Protein AF-A0A1Q9VWE0-F1 (afdb_monomer)

pLDDT: mean 83.65, std 17.81, range [41.06, 98.81]

Solvent-accessible surface area (backbone atoms only — not comparable to full-atom values): 13875 Å² total; per-residue (Å²): 134,86,75,96,70,81,62,62,69,57,55,50,52,50,51,50,51,65,72,38,42,70,67,40,51,50,53,42,49,52,33,15,54,52,34,41,49,54,53,46,56,47,42,71,66,36,79,15,41,33,69,61,82,81,70,90,61,41,48,47,42,29,22,54,25,78,90,47,59,70,71,48,16,24,45,33,34,54,23,33,35,43,20,35,78,72,76,40,87,54,47,66,41,58,35,48,76,44,98,87,69,52,72,46,70,46,28,22,33,47,80,49,44,52,68,47,42,84,45,40,68,64,50,48,50,37,53,53,54,14,38,63,74,35,44,37,50,76,77,64,84,48,64,67,49,53,46,56,62,52,65,26,71,75,82,53,80,71,51,73,66,58,54,47,54,46,47,32,67,64,48,68,55,75,89,85,67,71,70,86,63,66,67,60,89,44,54,33,44,56,37,45,44,49,50,73,39,59,68,77,57,35,50,52,52,50,53,52,52,50,54,59,60,67,50,78,72,79,71,81,77,77,71,85,72,82,75,80,78,83,75,85,80,78,90,81,83,88,132

Radius of gyration: 25.95 Å; Cα contacts (8 Å, |Δi|>4): 278; chains: 1; bounding box: 93×61×62 Å

Foldseek 3Di:
DDPDDDCVVVVVVVVVCVVCPPVNVVLFQVLLVVLQVLVQVLQVPQFQKHWDDDDPGSKTWMAGDPVDDLQQHFGQQQLQLQLVVVVDHWAWAAWDQDPVRDTRHTTIMDRTGSCCSVCSVVSSVSSNVSRVVCRSPDQQDCVQLVCLQVVCVPPHHDDLVSNVVSVCVQLVPDPPLPLPPLPRSGCRSLSVNLNVDDVVVNVVSVVSSVCSNPDDDDDPPPPPDDDPDDDDDDDDDDD

Structure (mmCIF, N/CA/C/O backbone):
data_AF-A0A1Q9VWE0-F1
#
_entry.id   AF-A0A1Q9VWE0-F1
#
loop_
_atom_site.group_PDB
_atom_site.id
_atom_site.type_symbol
_atom_site.label_atom_id
_atom_site.label_alt_id
_atom_site.label_comp_id
_atom_site.label_asym_id
_atom_site.label_entity_id
_atom_site.label_seq_id
_atom_site.pdbx_PDB_ins_code
_atom_site.Cartn_x
_atom_site.Cartn_y
_atom_site.Cartn_z
_atom_site.occupancy
_atom_site.B_iso_or_equiv
_atom_site.auth_seq_id
_atom_site.auth_comp_id
_atom_site.auth_asym_id
_atom_site.auth_atom_id
_atom_site.pdbx_PDB_model_num
ATOM 1 N N . MET A 1 1 ? 23.423 26.892 -2.534 1.00 44.31 1 MET A N 1
ATOM 2 C CA . MET A 1 1 ? 24.377 26.520 -3.604 1.00 44.31 1 MET A CA 1
ATOM 3 C C . MET A 1 1 ? 24.827 25.092 -3.346 1.00 44.31 1 MET A C 1
ATOM 5 O O . MET A 1 1 ? 25.315 24.825 -2.259 1.00 44.31 1 MET A O 1
ATOM 9 N N . SER A 1 2 ? 24.569 24.159 -4.264 1.00 63.25 2 SER A N 1
ATOM 10 C CA . SER A 1 2 ? 24.988 22.757 -4.100 1.00 63.25 2 SER A CA 1
ATOM 11 C C . SER A 1 2 ? 26.466 22.630 -4.494 1.00 63.25 2 SER A C 1
ATOM 13 O O . SER A 1 2 ? 26.826 23.102 -5.570 1.00 63.25 2 SER A O 1
ATOM 15 N N . GLY A 1 3 ? 27.305 22.066 -3.615 1.00 79.88 3 GLY A N 1
ATOM 16 C CA . GLY A 1 3 ? 28.738 21.822 -3.853 1.00 79.88 3 GLY A CA 1
ATOM 17 C C . GLY A 1 3 ? 29.013 20.686 -4.852 1.00 79.88 3 GLY A C 1
ATOM 18 O O . GLY A 1 3 ? 28.154 20.346 -5.666 1.00 79.88 3 GLY A O 1
ATOM 19 N N . SER A 1 4 ? 30.208 20.085 -4.794 1.00 82.25 4 SER A N 1
ATOM 20 C CA . SER A 1 4 ? 30.593 18.954 -5.655 1.00 82.25 4 SER A CA 1
ATOM 21 C C . SER A 1 4 ? 29.601 17.790 -5.535 1.00 82.25 4 SER A C 1
ATOM 23 O O . SER A 1 4 ? 29.364 17.280 -4.442 1.00 82.25 4 SER A O 1
ATOM 25 N N . ARG A 1 5 ? 29.027 17.356 -6.665 1.00 81.94 5 ARG A N 1
ATOM 26 C CA . ARG A 1 5 ? 28.104 16.212 -6.760 1.00 81.94 5 ARG A CA 1
ATOM 27 C C . ARG A 1 5 ? 28.738 15.081 -7.560 1.00 81.94 5 ARG A C 1
ATOM 29 O O . ARG A 1 5 ? 29.444 15.332 -8.533 1.00 81.94 5 ARG A O 1
ATOM 36 N N . SER A 1 6 ? 28.459 13.838 -7.168 1.00 88.69 6 SER A N 1
ATOM 37 C CA . SER A 1 6 ? 28.909 12.662 -7.919 1.00 88.69 6 SER A CA 1
ATOM 38 C C . SER A 1 6 ? 28.311 12.658 -9.329 1.00 88.69 6 SER A C 1
ATOM 40 O O . SER A 1 6 ? 27.098 12.795 -9.489 1.00 88.69 6 SER A O 1
ATOM 42 N N . ALA A 1 7 ? 29.155 12.475 -10.346 1.00 91.06 7 ALA A N 1
ATOM 43 C CA . ALA A 1 7 ? 28.724 12.341 -11.738 1.00 91.06 7 ALA A CA 1
ATOM 44 C C . ALA A 1 7 ? 28.162 10.941 -12.056 1.00 91.06 7 ALA A C 1
ATOM 46 O O . ALA A 1 7 ? 27.484 10.765 -13.067 1.00 91.06 7 ALA A O 1
ATOM 47 N N . ALA A 1 8 ? 28.412 9.946 -11.197 1.00 94.94 8 ALA A N 1
ATOM 48 C CA . ALA A 1 8 ? 28.053 8.556 -11.466 1.00 94.94 8 ALA A CA 1
ATOM 49 C C . ALA A 1 8 ? 26.534 8.323 -11.628 1.00 94.94 8 ALA A C 1
ATOM 51 O O . ALA A 1 8 ? 26.160 7.678 -12.608 1.00 94.94 8 ALA A O 1
ATOM 52 N N . PRO A 1 9 ? 25.632 8.874 -10.781 1.00 95.31 9 PRO A N 1
ATOM 53 C CA . PRO A 1 9 ? 24.187 8.712 -10.976 1.00 95.31 9 PRO A CA 1
ATOM 54 C C . PRO A 1 9 ? 23.689 9.303 -12.298 1.00 95.31 9 PRO A C 1
ATOM 56 O O . PRO A 1 9 ? 22.800 8.740 -12.930 1.00 95.31 9 PRO A O 1
ATOM 59 N N . LEU A 1 10 ? 24.290 10.413 -12.743 1.00 94.88 10 LEU A N 1
ATOM 60 C CA . LEU A 1 10 ? 23.951 11.036 -14.022 1.00 94.88 10 LEU A CA 1
ATOM 61 C C . LEU A 1 10 ? 24.399 10.167 -15.203 1.00 94.88 10 LEU A C 1
ATOM 63 O O . LEU A 1 10 ? 23.618 9.941 -16.124 1.00 94.88 10 LEU A O 1
ATOM 67 N N . ALA A 1 11 ? 25.631 9.650 -15.160 1.00 96.81 11 ALA A N 1
ATOM 68 C CA . ALA A 1 11 ? 26.146 8.743 -16.184 1.00 96.81 11 ALA A CA 1
ATOM 69 C C . ALA A 1 11 ? 25.322 7.446 -16.265 1.00 96.81 11 ALA A C 1
ATOM 71 O O . ALA A 1 11 ? 25.000 6.991 -17.361 1.00 96.81 11 ALA A O 1
ATOM 72 N N . ALA A 1 12 ? 24.919 6.887 -15.119 1.00 97.50 12 ALA A N 1
ATOM 73 C CA . ALA A 1 12 ? 24.051 5.714 -15.061 1.00 97.50 12 ALA A CA 1
ATOM 74 C C . ALA A 1 12 ? 22.663 5.994 -15.661 1.00 97.50 12 ALA A C 1
ATOM 76 O O . ALA A 1 12 ? 22.183 5.210 -16.478 1.00 97.50 12 ALA A O 1
ATOM 77 N N . ALA A 1 13 ? 22.040 7.127 -15.317 1.00 97.00 13 ALA A N 1
ATOM 78 C CA . ALA A 1 13 ? 20.754 7.525 -15.890 1.00 97.00 13 ALA A CA 1
ATOM 79 C C . ALA A 1 13 ? 20.833 7.695 -17.416 1.00 97.00 13 ALA A C 1
ATOM 81 O O . ALA A 1 13 ? 19.957 7.213 -18.135 1.00 97.00 13 ALA A O 1
ATOM 82 N N . TRP A 1 14 ? 21.906 8.319 -17.918 1.00 97.50 14 TRP A N 1
ATOM 83 C CA . TRP A 1 14 ? 22.151 8.442 -19.355 1.00 97.50 14 TRP A CA 1
ATOM 84 C C . TRP A 1 14 ? 22.306 7.070 -20.023 1.00 97.50 14 TRP A C 1
ATOM 86 O O . TRP A 1 14 ? 21.639 6.805 -21.020 1.00 97.50 14 TRP A O 1
ATOM 96 N N . ALA A 1 15 ? 23.117 6.175 -19.449 1.00 98.50 15 ALA A N 1
ATOM 97 C CA . ALA A 1 15 ? 23.328 4.834 -19.991 1.00 98.50 15 ALA A CA 1
ATOM 98 C C . ALA A 1 15 ? 22.027 4.015 -20.047 1.00 98.50 15 ALA A C 1
ATOM 100 O O . ALA A 1 15 ? 21.751 3.382 -21.064 1.00 98.50 15 ALA A O 1
ATOM 101 N N . VAL A 1 16 ? 21.193 4.070 -18.999 1.00 98.19 16 VAL A N 1
ATOM 102 C CA . VAL A 1 16 ? 19.874 3.410 -18.975 1.00 98.19 16 VAL A CA 1
ATOM 103 C C . VAL A 1 16 ? 18.950 3.982 -20.049 1.00 98.19 16 VAL A C 1
ATOM 105 O O . VAL A 1 16 ? 18.308 3.216 -20.765 1.00 98.19 16 VAL A O 1
ATOM 108 N N . ALA A 1 17 ? 18.907 5.308 -20.202 1.00 98.00 17 ALA A N 1
ATOM 109 C CA . ALA A 1 17 ? 18.077 5.947 -21.218 1.00 98.00 17 ALA A CA 1
ATOM 110 C C . ALA A 1 17 ? 18.493 5.539 -22.642 1.00 98.00 17 ALA A C 1
ATOM 112 O O . ALA A 1 17 ? 17.627 5.247 -23.467 1.00 98.00 17 ALA A O 1
ATOM 113 N N . GLN A 1 18 ? 19.802 5.469 -22.916 1.00 98.25 18 GLN A N 1
ATOM 114 C CA . GLN A 1 18 ? 20.322 4.993 -24.203 1.00 98.25 18 GLN A CA 1
ATOM 115 C C . GLN A 1 18 ? 20.036 3.503 -24.428 1.00 98.25 18 GLN A C 1
ATOM 117 O O . GLN A 1 18 ? 19.650 3.120 -25.527 1.00 98.25 18 GLN A O 1
ATOM 122 N N . ALA A 1 19 ? 20.201 2.667 -23.399 1.00 98.31 19 ALA A N 1
ATOM 123 C CA . ALA A 1 19 ? 19.996 1.224 -23.504 1.00 98.31 19 ALA A CA 1
ATOM 124 C C . ALA A 1 19 ? 18.521 0.839 -23.705 1.00 98.31 19 ALA A C 1
ATOM 126 O O . ALA A 1 19 ? 18.233 -0.108 -24.432 1.00 98.31 19 ALA A O 1
ATOM 127 N N . LEU A 1 20 ? 17.589 1.547 -23.058 1.00 98.25 20 LEU A N 1
ATOM 128 C CA . LEU A 1 20 ? 16.155 1.290 -23.205 1.00 98.25 20 LEU A CA 1
ATOM 129 C C . LEU A 1 20 ? 15.596 1.897 -24.493 1.00 98.25 20 LEU A C 1
ATOM 131 O O . LEU A 1 20 ? 14.794 1.254 -25.171 1.00 98.25 20 LEU A O 1
ATOM 135 N N . GLY A 1 21 ? 15.981 3.135 -24.814 1.00 98.38 21 GLY A N 1
ATOM 136 C CA . GLY A 1 21 ? 15.353 3.895 -25.891 1.00 98.38 21 GLY A CA 1
ATOM 137 C C . GLY A 1 21 ? 13.829 4.008 -25.730 1.00 98.38 21 GLY A C 1
ATOM 138 O O . GLY A 1 21 ? 13.247 3.665 -24.699 1.00 98.38 21 GLY A O 1
ATOM 139 N N . VAL A 1 22 ? 13.154 4.492 -26.773 1.00 98.44 22 VAL A N 1
ATOM 140 C CA . VAL A 1 22 ? 11.689 4.659 -26.762 1.00 98.44 22 VAL A CA 1
ATOM 141 C C . VAL A 1 22 ? 10.973 3.312 -26.635 1.00 98.44 22 VAL A C 1
ATOM 143 O O . VAL A 1 22 ? 10.041 3.184 -25.839 1.00 98.44 22 VAL A O 1
ATOM 146 N N . ASP A 1 23 ? 11.426 2.295 -27.366 1.00 98.44 23 ASP A N 1
ATOM 147 C CA . ASP A 1 23 ? 10.774 0.983 -27.396 1.00 98.44 23 ASP A CA 1
ATOM 148 C C . ASP A 1 23 ? 10.866 0.264 -26.046 1.00 98.44 23 ASP A C 1
ATOM 150 O O . ASP A 1 23 ? 9.877 -0.302 -25.574 1.00 98.44 23 ASP A O 1
ATOM 154 N N . GLY A 1 24 ? 12.016 0.344 -25.368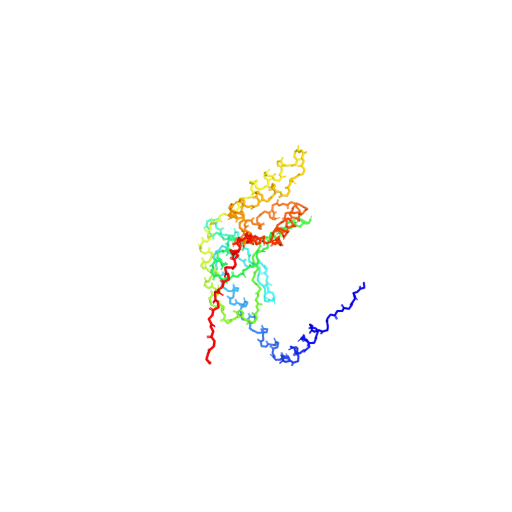 1.00 98.44 24 GLY A N 1
ATOM 155 C CA . GLY A 1 24 ? 12.198 -0.226 -24.035 1.00 98.44 24 GLY A CA 1
ATOM 156 C C . GLY A 1 24 ? 11.300 0.444 -22.998 1.00 98.44 24 GLY A C 1
ATOM 157 O O . GLY A 1 24 ? 10.597 -0.248 -22.259 1.00 98.44 24 GLY A O 1
ATOM 158 N N . TYR A 1 25 ? 11.242 1.781 -22.974 1.00 98.19 25 TYR A N 1
ATOM 159 C CA 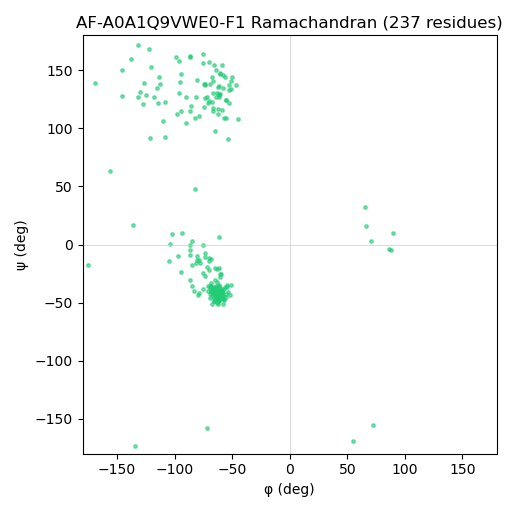. TYR A 1 25 ? 10.319 2.497 -22.084 1.00 98.19 25 TYR A CA 1
ATOM 160 C C . TYR A 1 25 ? 8.849 2.201 -22.403 1.00 98.19 25 TYR A C 1
ATOM 162 O O . TYR A 1 25 ? 8.048 2.029 -21.480 1.00 98.19 25 TYR A O 1
ATOM 170 N N . THR A 1 26 ? 8.494 2.079 -23.684 1.00 98.31 26 THR A N 1
ATOM 171 C CA . THR A 1 26 ? 7.137 1.714 -24.122 1.00 98.31 26 THR A CA 1
ATOM 172 C C . THR A 1 26 ? 6.765 0.319 -23.630 1.00 98.31 26 THR A C 1
ATOM 174 O O . THR A 1 26 ? 5.706 0.134 -23.027 1.00 98.31 26 THR A O 1
ATOM 177 N N . ALA A 1 27 ? 7.660 -0.657 -23.806 1.00 98.25 27 ALA A N 1
ATOM 178 C CA . ALA A 1 27 ? 7.452 -2.021 -23.341 1.00 98.25 27 ALA A CA 1
ATOM 179 C C . ALA A 1 27 ? 7.287 -2.080 -21.815 1.00 98.25 27 ALA A C 1
ATOM 181 O O . ALA A 1 27 ? 6.321 -2.676 -21.340 1.00 98.25 27 ALA A O 1
ATOM 182 N N . LEU A 1 28 ? 8.175 -1.431 -21.050 1.00 98.00 28 LEU A N 1
ATOM 183 C CA . LEU A 1 28 ? 8.109 -1.381 -19.583 1.00 98.00 28 LEU A CA 1
ATOM 184 C C . LEU A 1 28 ? 6.826 -0.702 -19.084 1.00 98.00 28 LEU A C 1
ATOM 186 O O . LEU A 1 28 ? 6.175 -1.216 -18.176 1.00 98.00 28 LEU A O 1
ATOM 190 N N . THR A 1 29 ? 6.420 0.400 -19.716 1.00 97.44 29 THR A N 1
ATOM 191 C CA . THR A 1 29 ? 5.165 1.094 -19.392 1.00 97.44 29 THR A CA 1
ATOM 192 C C . THR A 1 29 ? 3.959 0.196 -19.654 1.00 97.44 29 THR A C 1
ATOM 194 O O . THR A 1 29 ? 3.064 0.108 -18.815 1.00 97.44 29 THR A O 1
ATOM 197 N N . ALA A 1 30 ? 3.946 -0.539 -20.771 1.00 97.62 30 ALA A N 1
ATOM 198 C CA . ALA A 1 30 ? 2.870 -1.479 -21.076 1.00 97.62 30 ALA A CA 1
ATOM 199 C C . ALA A 1 30 ? 2.751 -2.597 -20.022 1.00 97.62 30 ALA A C 1
ATOM 201 O O . ALA A 1 30 ? 1.632 -2.998 -19.696 1.00 97.62 30 ALA A O 1
ATOM 202 N N . ARG A 1 31 ? 3.877 -3.063 -19.451 1.00 98.31 31 ARG A N 1
ATOM 203 C CA . ARG A 1 31 ? 3.876 -4.013 -18.319 1.00 98.31 31 ARG A CA 1
ATOM 204 C C . ARG A 1 31 ? 3.207 -3.419 -17.087 1.00 98.31 31 ARG A C 1
ATOM 206 O O . ARG A 1 31 ? 2.317 -4.046 -16.519 1.00 98.31 31 ARG A O 1
ATOM 213 N N . CYS A 1 32 ? 3.581 -2.190 -16.721 1.00 97.75 32 CYS A N 1
ATOM 214 C CA . CYS A 1 32 ? 2.945 -1.484 -15.611 1.00 97.75 32 CYS A CA 1
ATOM 215 C C . CYS A 1 32 ? 1.436 -1.347 -15.828 1.00 97.75 32 CYS A C 1
ATOM 217 O O . CYS A 1 32 ? 0.671 -1.688 -14.938 1.00 97.75 32 CYS A O 1
ATOM 219 N N . VAL A 1 33 ? 0.996 -0.925 -17.019 1.00 97.38 33 VAL A N 1
ATOM 220 C CA . VAL A 1 33 ? -0.434 -0.761 -17.333 1.00 97.38 33 VAL A CA 1
ATOM 221 C C . VAL A 1 33 ? -1.209 -2.069 -17.162 1.00 97.38 33 VAL A C 1
ATOM 223 O O . VAL A 1 33 ? -2.285 -2.061 -16.565 1.00 97.38 33 VAL A O 1
ATOM 226 N N . ARG A 1 34 ? -0.686 -3.198 -17.661 1.00 97.88 34 ARG A N 1
ATOM 227 C CA . ARG A 1 34 ? -1.348 -4.505 -17.504 1.00 97.88 34 ARG A CA 1
ATOM 228 C C . ARG A 1 34 ? -1.400 -4.946 -16.044 1.00 97.88 34 ARG A C 1
ATOM 230 O O . ARG A 1 34 ? -2.470 -5.327 -15.579 1.00 97.88 34 ARG A O 1
ATOM 237 N N . ALA A 1 35 ? -0.290 -4.826 -15.315 1.00 98.12 35 ALA A N 1
ATOM 238 C CA . ALA A 1 35 ? -0.242 -5.168 -13.895 1.00 98.12 35 ALA A CA 1
ATOM 239 C C . ALA A 1 35 ? -1.183 -4.288 -13.056 1.00 98.12 35 ALA A C 1
ATOM 241 O O . ALA A 1 35 ? -1.913 -4.802 -12.218 1.00 98.12 35 ALA A O 1
ATOM 242 N N . THR A 1 36 ? -1.235 -2.978 -13.310 1.00 97.94 36 THR A N 1
ATOM 243 C CA . THR A 1 36 ? -2.145 -2.061 -12.610 1.00 97.94 36 THR A CA 1
ATOM 244 C C . THR A 1 36 ? -3.609 -2.397 -12.869 1.00 97.94 36 THR A C 1
ATOM 246 O O . THR A 1 36 ? -4.398 -2.345 -11.931 1.00 97.94 36 THR A O 1
ATOM 249 N N . ARG A 1 37 ? -3.981 -2.773 -14.102 1.00 97.25 37 ARG A N 1
ATOM 250 C CA . ARG A 1 37 ? -5.348 -3.224 -14.412 1.00 97.25 37 ARG A CA 1
ATOM 251 C C . ARG A 1 37 ? -5.702 -4.495 -13.649 1.00 97.25 37 ARG A C 1
ATOM 253 O O . ARG A 1 37 ? -6.694 -4.489 -12.940 1.00 97.25 37 ARG A O 1
ATOM 260 N N . ALA A 1 38 ? -4.848 -5.516 -13.702 1.00 98.00 38 ALA A N 1
ATOM 261 C CA . ALA A 1 38 ? -5.078 -6.767 -12.981 1.00 98.00 38 ALA A CA 1
ATOM 262 C C . ALA A 1 38 ? -5.201 -6.558 -11.460 1.00 98.00 38 ALA A C 1
ATOM 264 O O . ALA A 1 38 ? -6.087 -7.123 -10.826 1.00 98.00 38 ALA A O 1
ATOM 265 N N . LEU A 1 39 ? -4.351 -5.708 -10.873 1.00 98.31 39 LEU A N 1
ATOM 266 C CA . LEU A 1 39 ? -4.430 -5.376 -9.448 1.00 98.31 39 LEU A CA 1
ATOM 267 C C . LEU A 1 39 ? -5.678 -4.562 -9.108 1.00 98.31 39 LEU A C 1
ATOM 269 O O . LEU A 1 39 ? -6.256 -4.764 -8.045 1.00 98.31 39 LEU A O 1
ATOM 273 N N . ARG A 1 40 ? -6.109 -3.661 -9.996 1.00 98.00 40 ARG A N 1
ATOM 274 C CA . ARG A 1 40 ? -7.361 -2.930 -9.813 1.00 98.00 40 ARG A CA 1
ATOM 275 C C . ARG A 1 40 ? -8.561 -3.869 -9.869 1.00 98.00 40 ARG A C 1
ATOM 277 O O . ARG A 1 40 ? -9.371 -3.821 -8.957 1.00 98.00 40 ARG A O 1
ATOM 284 N N . ASP A 1 41 ? -8.635 -4.732 -10.876 1.00 98.06 41 ASP A N 1
ATOM 285 C CA . ASP A 1 41 ? -9.723 -5.702 -11.023 1.00 98.06 41 ASP A CA 1
ATOM 286 C C . ASP A 1 41 ? -9.787 -6.643 -9.808 1.00 98.06 41 ASP A C 1
ATOM 288 O O . ASP A 1 41 ? -10.868 -6.957 -9.317 1.00 98.06 41 ASP A O 1
ATOM 292 N N . ALA A 1 42 ? -8.627 -7.043 -9.272 1.00 98.38 42 ALA A N 1
ATOM 293 C CA . ALA A 1 42 ? -8.551 -7.827 -8.044 1.00 98.38 42 ALA A CA 1
ATOM 294 C C . ALA A 1 42 ? -9.086 -7.066 -6.823 1.00 98.38 42 ALA A C 1
ATOM 296 O O . ALA A 1 42 ? -9.894 -7.617 -6.083 1.00 98.38 42 ALA A O 1
ATOM 297 N N . VAL A 1 43 ? -8.666 -5.812 -6.614 1.00 98.44 43 VAL A N 1
ATOM 298 C CA . VAL A 1 43 ? -9.148 -4.987 -5.491 1.00 98.44 43 VAL A CA 1
ATOM 299 C C . VAL A 1 43 ? -10.644 -4.703 -5.612 1.00 98.44 43 VAL A C 1
ATOM 301 O O . VAL A 1 43 ? -11.348 -4.822 -4.617 1.00 98.44 43 VAL A O 1
ATOM 304 N N . ASP A 1 44 ? -11.139 -4.395 -6.813 1.00 97.94 44 ASP A N 1
ATOM 305 C CA . ASP A 1 44 ? -12.567 -4.169 -7.075 1.00 97.94 44 ASP A CA 1
ATOM 306 C C . ASP A 1 44 ? -13.407 -5.443 -6.800 1.00 97.94 44 ASP A C 1
ATOM 308 O O . ASP A 1 44 ? -14.609 -5.353 -6.553 1.00 97.94 44 ASP A O 1
ATOM 312 N N . GLY A 1 45 ? -12.786 -6.631 -6.808 1.00 98.25 45 GLY A N 1
ATOM 313 C CA . GLY A 1 45 ? -13.405 -7.904 -6.424 1.00 98.25 45 GLY A CA 1
ATOM 314 C C . GLY A 1 45 ? -13.354 -8.235 -4.924 1.00 98.25 45 GLY A C 1
ATOM 315 O O . GLY A 1 45 ? -13.998 -9.196 -4.498 1.00 98.25 45 GLY A O 1
ATOM 316 N N . ILE A 1 46 ? -12.610 -7.477 -4.113 1.00 98.69 46 ILE A N 1
ATOM 317 C CA . ILE A 1 46 ? -12.523 -7.685 -2.662 1.00 98.69 46 ILE A CA 1
ATOM 318 C C . ILE A 1 46 ? -13.616 -6.859 -1.978 1.00 98.69 46 ILE A C 1
ATOM 320 O O . ILE A 1 46 ? -13.484 -5.651 -1.801 1.00 98.69 46 ILE A O 1
ATOM 324 N N . GLU A 1 47 ? -14.684 -7.523 -1.524 1.00 98.50 47 GLU A N 1
ATOM 325 C CA . GLU A 1 47 ? -15.708 -6.878 -0.689 1.00 98.50 47 GLU A CA 1
ATOM 326 C C . GLU A 1 47 ? -15.049 -6.196 0.525 1.00 98.50 47 GLU A C 1
ATOM 328 O O . GLU A 1 47 ? -14.170 -6.781 1.161 1.00 98.50 47 GLU A O 1
ATOM 333 N N . GLY A 1 48 ? -15.472 -4.981 0.877 1.00 98.25 48 GLY A N 1
ATOM 334 C CA . GLY A 1 48 ? -14.933 -4.253 2.030 1.00 98.25 48 GLY A CA 1
ATOM 335 C C . GLY A 1 48 ? -13.705 -3.390 1.740 1.00 98.25 48 GLY A C 1
ATOM 336 O O . GLY A 1 48 ? -13.296 -2.647 2.634 1.00 98.25 48 GLY A O 1
ATOM 337 N N . LEU A 1 49 ? -13.165 -3.432 0.518 1.00 98.69 49 LEU A N 1
ATOM 338 C CA . LEU A 1 49 ? -12.153 -2.505 0.010 1.00 98.69 49 LEU A CA 1
ATOM 339 C C . LEU A 1 49 ? -12.666 -1.781 -1.236 1.00 98.69 49 LEU A C 1
ATOM 341 O O . LEU A 1 49 ? -13.469 -2.308 -1.998 1.00 98.69 49 LEU A O 1
ATOM 345 N N . ARG A 1 50 ? -12.150 -0.576 -1.476 1.00 98.31 50 ARG A N 1
ATOM 346 C CA . ARG A 1 50 ? -12.371 0.158 -2.726 1.00 98.31 50 ARG A CA 1
ATOM 347 C C . ARG A 1 50 ? -11.150 0.975 -3.123 1.00 98.31 50 ARG A C 1
ATOM 349 O O . ARG A 1 50 ? -10.418 1.493 -2.274 1.00 98.31 50 ARG A O 1
ATOM 356 N N . VAL A 1 51 ? -10.964 1.160 -4.425 1.00 98.12 51 VAL A N 1
ATOM 357 C CA . VAL A 1 51 ? -9.970 2.098 -4.958 1.00 98.12 51 VAL A CA 1
ATOM 358 C C . VAL A 1 51 ? -10.453 3.542 -4.764 1.00 98.12 51 VAL A C 1
ATOM 360 O O . VAL A 1 51 ? -11.622 3.869 -4.975 1.00 98.12 51 VAL A O 1
ATOM 363 N N . VAL A 1 52 ? -9.549 4.431 -4.354 1.00 96.75 52 VAL A N 1
ATOM 364 C CA . VAL A 1 52 ? -9.822 5.865 -4.216 1.00 96.75 52 VAL A CA 1
ATOM 365 C C . VAL A 1 52 ? -9.609 6.565 -5.559 1.00 96.75 52 VAL A C 1
ATOM 367 O O . VAL A 1 52 ? -8.502 6.593 -6.094 1.00 96.75 52 VAL A O 1
ATOM 370 N N . GLY A 1 53 ? -10.672 7.181 -6.079 1.00 93.81 53 GLY A N 1
ATOM 371 C CA . GLY A 1 53 ? -10.636 7.945 -7.327 1.00 93.81 53 GLY A CA 1
ATOM 372 C C . GLY A 1 53 ? -10.504 7.070 -8.579 1.00 93.81 53 GLY A C 1
ATOM 373 O O . GLY A 1 53 ? -10.890 5.905 -8.585 1.00 93.81 53 GLY A O 1
ATOM 374 N N . ALA A 1 54 ? -9.969 7.653 -9.655 1.00 93.56 54 ALA A N 1
ATOM 375 C CA . ALA A 1 54 ? -9.742 6.986 -10.939 1.00 93.56 54 ALA A CA 1
ATOM 376 C C . ALA A 1 54 ? -8.245 7.050 -11.303 1.00 93.56 54 ALA A C 1
ATOM 378 O O . ALA A 1 54 ? -7.798 8.041 -11.887 1.00 93.56 54 ALA A O 1
ATOM 379 N N . PRO A 1 55 ? -7.442 6.036 -10.931 1.00 89.31 55 PRO A N 1
ATOM 380 C CA . PRO A 1 55 ? -5.999 6.059 -11.147 1.00 89.31 55 PRO A CA 1
ATOM 381 C C . PRO A 1 55 ? -5.626 6.136 -12.633 1.00 89.31 55 PRO A C 1
ATOM 383 O O . PRO A 1 55 ? -6.050 5.304 -13.433 1.00 89.31 55 PRO A O 1
ATOM 386 N N . ALA A 1 56 ? -4.793 7.115 -12.999 1.00 85.81 56 ALA A N 1
ATOM 387 C CA . ALA A 1 56 ? -4.302 7.301 -14.371 1.00 85.81 56 ALA A CA 1
ATOM 388 C C . ALA A 1 56 ? -2.906 6.692 -14.619 1.00 85.81 56 ALA A C 1
ATOM 390 O O . ALA A 1 56 ? -2.442 6.639 -15.756 1.00 85.81 56 ALA A O 1
ATOM 391 N N . GLY A 1 57 ? -2.222 6.256 -13.560 1.00 89.81 57 GLY A N 1
ATOM 392 C CA . GLY A 1 57 ? -0.846 5.766 -13.603 1.00 89.81 57 GLY A CA 1
ATOM 393 C C . GLY A 1 57 ? -0.658 4.466 -12.821 1.00 89.81 57 GLY A C 1
ATOM 394 O O . GLY A 1 57 ? -1.632 3.888 -12.338 1.00 89.81 57 GLY A O 1
ATOM 395 N N . PRO A 1 58 ? 0.592 3.996 -12.677 1.00 95.75 58 PRO A N 1
ATOM 396 C CA . PRO A 1 58 ? 0.901 2.707 -12.071 1.00 95.75 58 PRO A CA 1
ATOM 397 C C . PRO A 1 58 ? 0.928 2.770 -10.537 1.00 95.75 58 PRO A C 1
ATOM 399 O O . PRO A 1 58 ? 1.870 2.312 -9.894 1.00 95.75 58 PRO A O 1
ATOM 402 N N . LEU A 1 59 ? -0.097 3.379 -9.946 1.00 96.31 59 LEU A N 1
ATOM 403 C CA . LEU A 1 59 ? -0.252 3.522 -8.506 1.00 96.31 59 LEU A CA 1
ATOM 404 C C . LEU A 1 59 ? -1.735 3.453 -8.153 1.00 96.31 59 LEU A C 1
ATOM 406 O O . LEU A 1 59 ? -2.541 4.182 -8.726 1.00 96.31 59 LEU A O 1
ATOM 410 N N . LEU A 1 60 ? -2.083 2.582 -7.210 1.00 97.62 60 LEU A N 1
ATOM 411 C CA . LEU A 1 60 ? -3.438 2.458 -6.673 1.00 97.62 60 LEU A CA 1
ATOM 412 C C . LEU A 1 60 ? -3.435 2.898 -5.213 1.00 97.62 60 LEU A C 1
ATOM 414 O O . LEU A 1 60 ? -2.530 2.522 -4.473 1.00 97.62 60 LEU A O 1
ATOM 418 N N . ALA A 1 61 ? -4.450 3.653 -4.805 1.00 98.06 61 ALA A N 1
ATOM 419 C CA . ALA A 1 61 ? -4.744 3.943 -3.407 1.00 98.06 61 ALA A CA 1
ATOM 420 C C . ALA A 1 61 ? -6.010 3.175 -3.020 1.00 98.06 61 ALA A C 1
ATOM 422 O O . ALA A 1 61 ? -7.040 3.340 -3.673 1.00 98.06 61 ALA A O 1
ATOM 423 N N . VAL A 1 62 ? -5.934 2.332 -1.993 1.00 98.69 62 VAL A N 1
ATOM 424 C CA . VAL A 1 62 ? -7.048 1.482 -1.551 1.00 98.69 62 VAL A CA 1
ATOM 425 C C . VAL A 1 62 ? -7.470 1.893 -0.150 1.00 98.69 62 VAL A C 1
ATOM 427 O O . VAL A 1 62 ? -6.619 2.105 0.713 1.00 98.69 62 VAL A O 1
ATOM 430 N N . THR A 1 63 ? -8.773 2.024 0.074 1.00 98.56 63 THR A N 1
ATOM 431 C CA . THR A 1 63 ? -9.365 2.348 1.377 1.00 98.56 63 THR A CA 1
ATOM 432 C C . THR A 1 63 ? -10.513 1.395 1.694 1.00 98.56 63 THR A C 1
ATOM 434 O O . THR A 1 63 ? -10.928 0.617 0.833 1.00 98.56 63 THR A O 1
ATOM 437 N N . THR A 1 64 ? -11.025 1.464 2.918 1.00 98.31 64 THR A N 1
ATOM 438 C CA . THR A 1 64 ? -12.217 0.731 3.339 1.00 98.31 64 THR A CA 1
ATOM 439 C C . THR A 1 64 ? -13.409 1.099 2.458 1.00 98.31 64 THR A C 1
ATOM 441 O O . THR A 1 64 ? -13.671 2.278 2.187 1.00 98.31 64 THR A O 1
ATOM 444 N N . ASP A 1 65 ? -14.156 0.090 2.024 1.00 97.94 65 ASP A N 1
ATOM 445 C CA . ASP A 1 65 ? -15.486 0.311 1.474 1.00 97.94 65 ASP A CA 1
ATOM 446 C C . ASP A 1 65 ? -16.485 0.529 2.618 1.00 97.94 65 ASP A C 1
ATOM 448 O O . ASP A 1 65 ? -16.768 -0.370 3.409 1.00 97.94 65 ASP A O 1
ATOM 452 N N . GLU A 1 66 ? -16.987 1.755 2.736 1.00 96.06 66 GLU A N 1
ATOM 453 C CA . GLU A 1 66 ? -17.929 2.147 3.784 1.00 96.06 66 GLU A CA 1
ATOM 454 C C . GLU A 1 66 ? -19.374 1.735 3.453 1.00 96.06 66 GLU A C 1
ATOM 456 O O . GLU A 1 66 ? -20.215 1.724 4.357 1.00 96.06 66 GLU A O 1
ATOM 461 N N . ASP A 1 67 ? -19.660 1.342 2.204 1.00 97.31 67 ASP A N 1
ATOM 462 C CA . ASP A 1 67 ? -21.008 0.986 1.745 1.00 97.31 67 ASP A CA 1
ATOM 463 C C . ASP A 1 67 ? -21.427 -0.435 2.173 1.00 97.31 67 ASP A C 1
ATOM 465 O O . ASP A 1 67 ? -22.611 -0.781 2.139 1.00 97.31 67 ASP A O 1
ATOM 469 N N . VAL A 1 68 ? -20.480 -1.255 2.646 1.00 97.81 68 VAL A N 1
ATOM 470 C CA . VAL A 1 68 ? -20.755 -2.585 3.210 1.00 97.81 68 VAL A CA 1
ATOM 471 C C . VAL A 1 68 ? -20.857 -2.562 4.738 1.00 97.81 68 VAL A C 1
ATOM 473 O O . VAL A 1 68 ? -20.335 -1.678 5.428 1.00 97.81 68 VAL A O 1
ATOM 476 N N . ALA A 1 69 ? -21.527 -3.574 5.300 1.00 97.69 69 ALA A N 1
ATOM 477 C CA . ALA A 1 69 ? -21.701 -3.710 6.745 1.00 97.69 69 ALA A CA 1
ATOM 478 C C . ALA A 1 69 ? -20.344 -3.776 7.480 1.00 97.69 69 ALA A C 1
ATOM 480 O O . ALA A 1 69 ? -19.423 -4.409 6.963 1.00 97.69 69 ALA A O 1
ATOM 481 N N . PRO A 1 70 ? -20.209 -3.229 8.708 1.00 96.94 70 PRO A N 1
ATOM 482 C CA . PRO A 1 70 ? -18.940 -3.217 9.445 1.00 96.94 70 PRO A CA 1
ATOM 483 C C . PRO A 1 70 ? -18.239 -4.577 9.569 1.00 96.94 70 PRO A C 1
ATOM 485 O O . PRO A 1 70 ? -17.021 -4.646 9.477 1.00 96.94 70 PRO A O 1
ATOM 488 N N . SER A 1 71 ? -18.994 -5.674 9.691 1.00 97.56 71 SER A N 1
ATOM 489 C CA . SER A 1 71 ? -18.453 -7.044 9.737 1.00 97.56 71 SER A CA 1
ATOM 490 C C . SER A 1 71 ? -17.880 -7.556 8.406 1.00 97.56 71 SER A C 1
ATOM 492 O O . SER A 1 71 ? -17.241 -8.606 8.376 1.00 97.56 71 SER A O 1
ATOM 494 N N . ARG A 1 72 ? -18.129 -6.852 7.298 1.00 98.06 72 ARG A N 1
ATOM 495 C CA . ARG A 1 72 ? -17.618 -7.156 5.952 1.00 98.06 72 ARG A CA 1
ATOM 496 C C . ARG A 1 72 ? -16.493 -6.221 5.518 1.00 98.06 72 ARG A C 1
ATOM 498 O O . ARG A 1 72 ? -15.803 -6.551 4.556 1.00 98.06 72 ARG A O 1
ATOM 505 N N . ARG A 1 73 ? -16.302 -5.099 6.219 1.00 98.44 73 ARG A N 1
ATOM 506 C CA . ARG A 1 73 ? -15.268 -4.095 5.938 1.00 98.44 73 ARG A CA 1
ATOM 507 C C . ARG A 1 73 ? -13.870 -4.647 6.167 1.00 98.44 73 ARG A C 1
ATOM 509 O O . ARG A 1 73 ? -13.673 -5.552 6.977 1.00 98.44 73 ARG A O 1
ATOM 516 N N . VAL A 1 74 ? -12.904 -4.063 5.475 1.00 98.69 74 VAL A N 1
ATOM 517 C CA . VAL A 1 74 ? -11.486 -4.383 5.617 1.00 98.69 74 VAL A CA 1
ATOM 518 C C . VAL A 1 74 ? -10.737 -3.076 5.856 1.00 98.69 74 VAL A C 1
ATOM 520 O O . VAL A 1 74 ? -10.795 -2.173 5.027 1.00 98.69 74 VAL A O 1
ATOM 523 N N . ASP A 1 75 ? -10.039 -2.966 6.987 1.00 98.25 75 ASP A N 1
ATOM 524 C CA . ASP A 1 75 ? -9.132 -1.840 7.236 1.00 98.25 75 ASP A CA 1
ATOM 525 C C . ASP A 1 75 ? -7.880 -1.987 6.346 1.00 98.25 75 ASP A C 1
ATOM 527 O O . ASP A 1 75 ? -7.227 -3.039 6.372 1.00 98.25 75 ASP A O 1
ATOM 531 N N . PRO A 1 76 ? -7.507 -0.966 5.551 1.00 98.19 76 PRO A N 1
ATOM 532 C CA . PRO A 1 76 ? -6.445 -1.102 4.561 1.00 98.19 76 PRO A CA 1
ATOM 533 C C . PRO A 1 76 ? -5.052 -1.231 5.195 1.00 98.19 76 PRO A C 1
ATOM 535 O O . PRO A 1 76 ? -4.141 -1.745 4.540 1.00 98.19 76 PRO A O 1
ATOM 538 N N . HIS A 1 77 ? -4.841 -0.781 6.438 1.00 98.00 77 HIS A N 1
ATOM 539 C CA . HIS A 1 77 ? -3.545 -0.909 7.112 1.00 98.00 77 HIS A CA 1
ATOM 540 C C . HIS A 1 77 ? -3.381 -2.290 7.744 1.00 98.00 77 HIS A C 1
ATOM 542 O O . HIS A 1 77 ? -2.311 -2.883 7.611 1.00 98.00 77 HIS A O 1
ATOM 548 N N . LEU A 1 78 ? -4.437 -2.837 8.356 1.00 97.69 78 LEU A N 1
ATOM 549 C CA . LEU A 1 78 ? -4.448 -4.240 8.796 1.00 97.69 78 LEU A CA 1
ATOM 550 C C . LEU A 1 78 ? -4.256 -5.186 7.608 1.00 97.69 78 LEU A C 1
ATOM 552 O O . LEU A 1 78 ? -3.471 -6.131 7.682 1.00 97.69 78 LEU A O 1
ATOM 556 N N . TRP A 1 79 ? -4.907 -4.881 6.486 1.00 98.44 79 TRP A N 1
ATOM 557 C CA . TRP A 1 79 ? -4.704 -5.585 5.225 1.00 98.44 79 TRP A CA 1
ATOM 558 C C . TRP A 1 79 ? -3.249 -5.530 4.746 1.00 98.44 79 TRP A C 1
ATOM 560 O O . TRP A 1 79 ? -2.687 -6.561 4.382 1.00 98.44 79 TRP A O 1
ATOM 570 N N . ALA A 1 80 ? -2.597 -4.363 4.807 1.00 98.06 80 ALA A N 1
ATOM 571 C CA . ALA A 1 80 ? -1.182 -4.228 4.455 1.00 98.06 80 ALA A CA 1
ATOM 572 C C . ALA A 1 80 ? -0.273 -5.117 5.320 1.00 98.06 80 ALA A C 1
ATOM 574 O O . ALA A 1 80 ? 0.654 -5.735 4.795 1.00 98.06 80 ALA A O 1
ATOM 575 N N . ASP A 1 81 ? -0.552 -5.220 6.621 1.00 96.31 81 ASP A N 1
ATOM 576 C CA . ASP A 1 81 ? 0.203 -6.077 7.539 1.00 96.31 81 ASP A CA 1
ATOM 577 C C . ASP A 1 81 ? -0.022 -7.574 7.257 1.00 96.31 81 ASP A C 1
ATOM 579 O O . ASP A 1 81 ? 0.937 -8.353 7.259 1.00 96.31 81 ASP A O 1
ATOM 583 N N . ALA A 1 82 ? -1.257 -7.981 6.947 1.00 97.69 82 ALA A N 1
ATOM 584 C CA . ALA A 1 82 ? -1.577 -9.356 6.551 1.00 97.69 82 ALA A CA 1
ATOM 585 C C . ALA A 1 82 ? -0.937 -9.736 5.202 1.00 97.69 82 ALA A C 1
ATOM 587 O O . ALA A 1 82 ? -0.430 -10.842 5.018 1.00 97.69 82 ALA A O 1
ATOM 588 N N . VAL A 1 83 ? -0.889 -8.810 4.247 1.00 98.06 83 VAL A N 1
ATOM 589 C CA . VAL A 1 83 ? -0.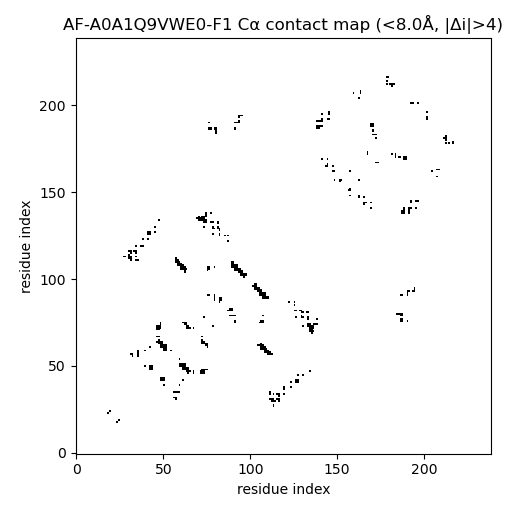200 -9.011 2.963 1.00 98.06 83 VAL A CA 1
ATOM 590 C C . VAL A 1 83 ? 1.325 -9.069 3.166 1.00 98.06 83 VAL A C 1
ATOM 592 O O . VAL A 1 83 ? 2.011 -9.895 2.556 1.00 98.06 83 VAL A O 1
ATOM 595 N N . ARG A 1 84 ? 1.864 -8.280 4.105 1.00 96.00 84 ARG A N 1
ATOM 596 C CA . ARG A 1 84 ? 3.284 -8.304 4.494 1.00 96.00 84 ARG A CA 1
ATOM 597 C C . ARG A 1 84 ? 3.718 -9.629 5.098 1.00 96.00 84 ARG A C 1
ATOM 599 O O . ARG A 1 84 ? 4.812 -10.089 4.771 1.00 96.00 84 ARG A O 1
ATOM 606 N N . SER A 1 85 ? 2.883 -10.272 5.915 1.00 94.38 85 SER A N 1
ATOM 607 C CA . SER A 1 85 ? 3.194 -11.604 6.463 1.00 94.38 85 SER A CA 1
ATOM 608 C C . SER A 1 85 ? 3.357 -12.674 5.369 1.00 94.38 85 SER A C 1
ATOM 610 O O . SER A 1 85 ? 4.041 -13.673 5.583 1.00 94.38 85 SER A O 1
ATOM 612 N N . ARG A 1 86 ? 2.820 -12.417 4.166 1.00 95.69 86 ARG A N 1
ATOM 613 C CA . ARG A 1 86 ? 2.952 -13.242 2.952 1.00 95.69 86 ARG A CA 1
ATOM 614 C C . ARG A 1 86 ? 4.106 -12.811 2.036 1.00 95.69 86 ARG A C 1
ATOM 616 O O . ARG A 1 86 ? 4.216 -13.292 0.911 1.00 95.69 86 ARG A O 1
ATOM 623 N N . GLY A 1 87 ? 4.975 -11.911 2.499 1.00 95.38 87 GLY A N 1
ATOM 624 C CA . GLY A 1 87 ? 6.176 -11.475 1.780 1.00 95.38 87 GLY A CA 1
ATOM 625 C C . GLY A 1 87 ? 5.985 -10.271 0.853 1.00 95.38 87 GLY A C 1
ATOM 626 O O . GLY A 1 87 ? 6.897 -9.947 0.093 1.00 95.38 87 GLY A O 1
ATOM 627 N N . TRP A 1 88 ? 4.840 -9.587 0.918 1.00 96.81 88 TRP A N 1
ATOM 628 C CA . TRP A 1 88 ? 4.512 -8.457 0.045 1.00 96.81 88 TRP A CA 1
ATOM 629 C C . TRP A 1 88 ? 4.403 -7.148 0.823 1.00 96.81 88 TRP A C 1
ATOM 631 O O . TRP A 1 88 ? 3.580 -7.010 1.717 1.00 96.81 88 TRP A O 1
ATOM 641 N N . VAL A 1 89 ? 5.201 -6.143 0.470 1.00 94.69 89 VAL A N 1
ATOM 642 C CA . VAL A 1 89 ? 5.160 -4.849 1.163 1.00 94.69 89 VAL A CA 1
ATOM 643 C C . VAL A 1 89 ? 4.242 -3.885 0.421 1.00 94.69 89 VAL A C 1
ATOM 645 O O . VAL A 1 89 ? 4.549 -3.468 -0.694 1.00 94.69 89 VAL A O 1
ATOM 648 N N . LEU A 1 90 ? 3.139 -3.509 1.068 1.00 96.62 90 LEU A N 1
ATOM 649 C CA . LEU A 1 90 ? 2.279 -2.402 0.646 1.00 96.62 90 LEU A CA 1
ATOM 650 C C . LEU A 1 90 ? 2.612 -1.138 1.453 1.00 96.62 90 LEU A C 1
ATOM 652 O O . LEU A 1 90 ? 3.249 -1.219 2.505 1.00 96.62 90 LEU A O 1
ATOM 656 N N . GLN A 1 91 ? 2.209 0.035 0.961 1.00 95.81 91 GLN A N 1
ATOM 657 C CA . GLN A 1 91 ? 2.581 1.325 1.552 1.00 95.81 91 GLN A CA 1
ATOM 658 C C . GLN A 1 91 ? 1.382 1.977 2.258 1.00 95.81 91 GLN A C 1
ATOM 660 O O . GLN A 1 91 ? 0.613 2.690 1.606 1.00 95.81 91 GLN A O 1
ATOM 665 N N . PRO A 1 92 ? 1.184 1.753 3.567 1.00 96.12 92 PRO A N 1
ATOM 666 C CA . PRO A 1 92 ? 0.115 2.414 4.299 1.00 96.12 92 PRO A CA 1
ATOM 667 C C . PRO A 1 92 ? 0.376 3.923 4.404 1.00 96.12 92 PRO A C 1
ATOM 669 O O . PRO A 1 92 ? 1.514 4.371 4.541 1.00 96.12 92 PRO A O 1
ATOM 672 N N . GLN A 1 93 ? -0.696 4.704 4.346 1.00 94.88 93 GLN A N 1
ATOM 673 C CA . GLN A 1 93 ? -0.708 6.149 4.515 1.00 94.88 93 GLN A CA 1
ATOM 674 C C . GLN A 1 93 ? -1.821 6.528 5.504 1.00 94.88 93 GLN A C 1
ATOM 676 O O . GLN A 1 93 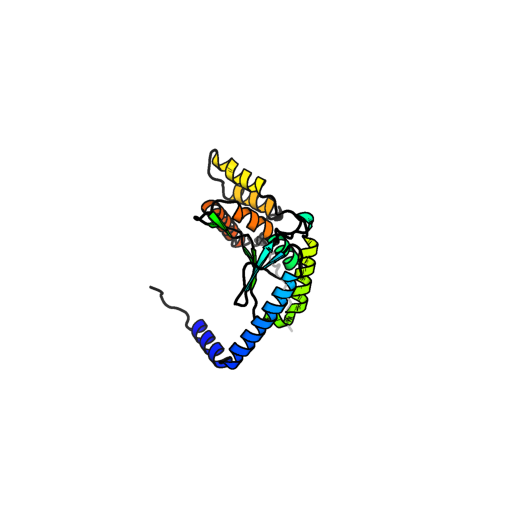? -2.976 6.128 5.297 1.00 94.88 93 GLN A O 1
ATOM 681 N N . PRO A 1 94 ? -1.514 7.293 6.567 1.00 93.69 94 PRO A N 1
ATOM 682 C CA . PRO A 1 94 ? -2.533 7.793 7.477 1.00 93.69 94 PRO A CA 1
ATOM 683 C C . PRO A 1 94 ? -3.458 8.752 6.731 1.00 93.69 94 PRO A C 1
ATOM 685 O O . PRO A 1 94 ? -3.062 9.421 5.772 1.00 93.69 94 PRO A O 1
ATOM 688 N N . GLY A 1 95 ? -4.710 8.820 7.159 1.00 94.12 95 GLY A N 1
ATOM 689 C CA . GLY A 1 95 ? -5.618 9.808 6.613 1.00 94.12 95 GLY A CA 1
ATOM 690 C C . GLY A 1 95 ? -5.311 11.194 7.183 1.00 94.12 95 GLY A C 1
ATOM 691 O O . GLY A 1 95 ? -4.777 11.323 8.279 1.00 94.12 95 GLY A O 1
ATOM 692 N N . LEU A 1 96 ? -5.699 12.232 6.447 1.00 92.06 96 LEU A N 1
ATOM 693 C CA . LEU A 1 96 ? -5.568 13.625 6.867 1.00 92.06 96 LEU A CA 1
ATOM 694 C C . LEU A 1 96 ? -6.909 14.372 6.788 1.00 92.06 96 LEU A C 1
ATOM 696 O O . LEU A 1 96 ? -7.676 14.181 5.841 1.00 92.06 96 LEU A O 1
ATOM 700 N N . ALA A 1 97 ? -7.218 15.204 7.781 1.00 91.75 97 ALA A N 1
ATOM 701 C CA . ALA A 1 97 ? -8.250 16.232 7.656 1.00 91.75 97 ALA A CA 1
ATOM 702 C C . ALA A 1 97 ? -7.589 17.514 7.132 1.00 91.75 97 ALA A C 1
ATOM 704 O O . ALA A 1 97 ? -6.578 17.946 7.681 1.00 91.75 97 ALA A O 1
ATOM 705 N N . GLN A 1 98 ? -8.119 18.072 6.049 1.00 90.19 98 GLN A N 1
ATOM 706 C CA . GLN A 1 98 ? -7.616 19.297 5.435 1.00 90.19 98 GLN A CA 1
ATOM 707 C C . GLN A 1 98 ? -8.232 20.538 6.093 1.00 90.19 98 GLN A C 1
ATOM 709 O O . GLN A 1 98 ? -9.288 20.457 6.722 1.00 90.19 98 GLN A O 1
ATOM 714 N N . ASP A 1 99 ? -7.591 21.694 5.906 1.00 91.81 99 ASP A N 1
ATOM 715 C CA . ASP A 1 99 ? -8.027 22.977 6.480 1.00 91.81 99 ASP A CA 1
ATOM 716 C C . ASP A 1 99 ? -9.437 23.398 6.026 1.00 91.81 99 ASP A C 1
ATOM 718 O O . ASP A 1 99 ? -10.133 24.121 6.735 1.00 91.81 99 ASP A O 1
ATOM 722 N N . ASP A 1 100 ? -9.877 22.929 4.856 1.00 95.12 100 ASP A N 1
ATOM 723 C CA . ASP A 1 100 ? -11.212 23.175 4.298 1.00 95.12 100 ASP A CA 1
ATOM 724 C C . ASP A 1 100 ? -12.290 22.195 4.807 1.00 95.12 100 ASP A C 1
ATOM 726 O O . ASP A 1 100 ? -13.442 22.256 4.377 1.00 95.12 100 ASP A O 1
ATOM 730 N N . GLY A 1 101 ? -11.930 21.293 5.727 1.00 92.12 101 GLY A N 1
ATOM 731 C CA . GLY A 1 101 ? -12.809 20.263 6.280 1.00 92.12 101 GLY A CA 1
ATOM 732 C C . GLY A 1 101 ? -12.866 18.969 5.464 1.00 92.12 101 GLY A C 1
ATOM 733 O O . GLY A 1 101 ? -13.494 18.003 5.907 1.00 92.12 101 GLY A O 1
ATOM 734 N N . THR A 1 102 ? -12.199 18.896 4.307 1.00 94.06 102 THR A N 1
ATOM 735 C CA . THR A 1 102 ? -12.139 17.670 3.501 1.00 94.06 102 THR A CA 1
ATOM 736 C C . THR A 1 102 ? -11.363 16.580 4.238 1.00 94.06 102 THR A C 1
ATOM 738 O O . THR A 1 102 ? -10.241 16.787 4.703 1.00 94.06 102 THR A O 1
ATOM 741 N N . ARG A 1 103 ? -11.932 15.372 4.325 1.00 92.75 103 ARG A N 1
ATOM 742 C CA . ARG A 1 103 ? -11.266 14.202 4.914 1.00 92.75 103 ARG A CA 1
ATOM 743 C C . ARG A 1 103 ? -10.660 13.328 3.814 1.00 92.75 103 ARG A C 1
ATOM 745 O O . ARG A 1 103 ? -11.382 12.662 3.079 1.00 92.75 103 ARG A O 1
ATOM 752 N N . LEU A 1 104 ? -9.330 13.270 3.754 1.00 94.25 104 LEU A N 1
ATOM 753 C CA . LEU A 1 104 ? -8.592 12.313 2.925 1.00 94.25 104 LEU A CA 1
ATOM 754 C C . LEU A 1 104 ? -8.497 10.968 3.653 1.00 94.25 104 LEU A C 1
ATOM 756 O O . LEU A 1 104 ? -7.763 10.892 4.639 1.00 94.25 104 LEU A O 1
ATOM 760 N N . PRO A 1 105 ? -9.202 9.909 3.228 1.00 95.69 105 PRO A N 1
ATOM 761 C CA . PRO A 1 105 ? -9.242 8.662 3.984 1.00 95.69 105 PRO A CA 1
ATOM 762 C C . PRO A 1 105 ? -7.838 8.075 4.164 1.00 95.69 105 PRO A C 1
ATOM 764 O O . PRO A 1 105 ? -6.933 8.321 3.362 1.00 95.69 105 PRO A O 1
ATOM 767 N N . HIS A 1 106 ? -7.649 7.281 5.215 1.00 97.06 106 HIS A N 1
ATOM 768 C CA . HIS A 1 106 ? -6.444 6.470 5.300 1.00 97.06 106 HIS A CA 1
ATOM 769 C C . HIS A 1 106 ? -6.472 5.411 4.202 1.00 97.06 106 HIS A C 1
ATOM 771 O O . HIS A 1 106 ? -7.523 4.869 3.842 1.00 97.06 106 HIS A O 1
ATOM 777 N N . THR A 1 107 ? -5.307 5.174 3.621 1.00 98.12 107 THR A N 1
ATOM 778 C CA . THR A 1 107 ? -5.165 4.356 2.420 1.00 98.12 107 THR A CA 1
ATOM 779 C C . THR A 1 107 ? -3.960 3.446 2.540 1.00 98.12 107 THR A C 1
ATOM 781 O O . THR A 1 107 ? -3.040 3.713 3.309 1.00 98.12 107 THR A O 1
ATOM 784 N N . THR A 1 108 ? -3.954 2.386 1.746 1.00 98.44 108 THR A N 1
ATOM 785 C CA . THR A 1 108 ? -2.762 1.596 1.452 1.00 98.44 108 THR A CA 1
ATOM 786 C C . THR A 1 108 ? -2.483 1.682 -0.03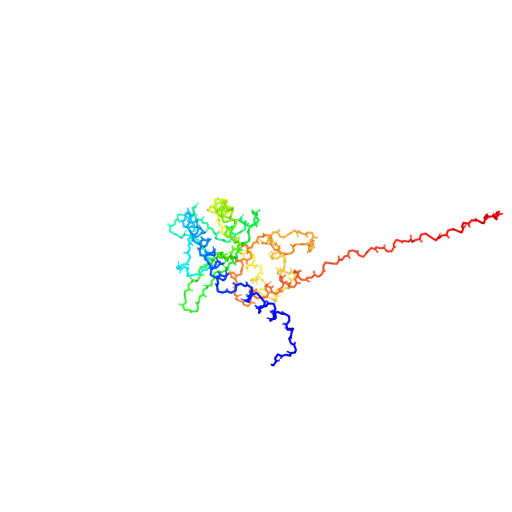7 1.00 98.44 108 THR A C 1
ATOM 788 O O . THR A 1 108 ? -3.368 1.432 -0.859 1.00 98.44 108 THR A O 1
ATOM 791 N N . HIS A 1 109 ? -1.254 2.058 -0.383 1.00 97.56 109 HIS A N 1
ATOM 792 C CA . HIS A 1 109 ? -0.821 2.240 -1.757 1.00 97.56 109 HIS A CA 1
ATOM 793 C C . HIS A 1 109 ? -0.125 1.003 -2.313 1.00 97.56 109 HIS A C 1
ATOM 795 O O . HIS A 1 109 ? 0.712 0.377 -1.655 1.00 97.56 109 HIS A O 1
ATOM 801 N N . LEU A 1 110 ? -0.440 0.710 -3.572 1.00 97.81 110 LEU A N 1
ATOM 802 C CA . LEU A 1 110 ? 0.255 -0.267 -4.394 1.00 97.81 110 LEU A CA 1
ATOM 803 C C . LEU A 1 110 ? 1.018 0.495 -5.473 1.00 97.81 110 LEU A C 1
ATOM 805 O O . LEU A 1 110 ? 0.417 0.993 -6.426 1.00 97.81 110 LEU A O 1
ATOM 809 N N . THR A 1 111 ? 2.339 0.576 -5.325 1.00 96.75 111 THR A N 1
ATOM 810 C CA . THR A 1 111 ? 3.223 1.126 -6.359 1.00 96.75 111 THR A CA 1
ATOM 811 C C . THR A 1 111 ? 3.601 0.018 -7.333 1.00 96.75 111 THR A C 1
ATOM 813 O O . THR A 1 111 ? 4.272 -0.951 -6.972 1.00 96.75 111 THR A O 1
ATOM 816 N N . VAL A 1 112 ? 3.163 0.152 -8.582 1.00 97.31 112 VAL A N 1
ATOM 817 C CA . VAL A 1 112 ? 3.357 -0.856 -9.623 1.00 97.31 112 VAL A CA 1
ATOM 818 C C . VAL A 1 112 ? 4.586 -0.503 -10.449 1.00 97.31 112 VAL A C 1
ATOM 820 O O . VAL A 1 112 ? 4.749 0.612 -10.940 1.00 97.31 112 VAL A O 1
ATOM 823 N N . THR A 1 113 ? 5.459 -1.485 -10.628 1.00 97.19 113 THR A N 1
ATOM 824 C CA . THR A 1 113 ? 6.647 -1.369 -11.479 1.00 97.19 113 THR A CA 1
ATOM 825 C C . THR A 1 113 ? 6.604 -2.453 -12.556 1.00 97.19 113 THR A C 1
ATOM 827 O O . THR A 1 113 ? 5.815 -3.396 -12.446 1.00 97.19 113 THR A O 1
ATOM 830 N N . PRO A 1 114 ? 7.458 -2.394 -13.594 1.00 97.19 114 PRO A N 1
ATOM 831 C CA . PRO A 1 114 ? 7.406 -3.386 -14.665 1.00 97.19 114 PRO A CA 1
ATOM 832 C C . PRO A 1 114 ? 7.648 -4.826 -14.190 1.00 97.19 114 PRO A C 1
ATOM 834 O O . PRO A 1 114 ? 7.196 -5.763 -14.841 1.00 97.19 114 PRO A O 1
ATOM 837 N N . VAL A 1 115 ? 8.356 -5.019 -13.067 1.00 96.94 115 VAL A N 1
ATOM 838 C CA . VAL A 1 115 ? 8.604 -6.353 -12.495 1.00 96.94 115 VAL A CA 1
ATOM 839 C C . VAL A 1 115 ? 7.373 -6.925 -11.789 1.00 96.94 115 VAL A C 1
ATOM 841 O O . VAL A 1 115 ? 7.232 -8.146 -11.741 1.00 96.94 115 VAL A O 1
ATOM 844 N N . THR A 1 116 ? 6.443 -6.083 -11.318 1.00 97.19 116 THR A N 1
ATOM 845 C CA . THR A 1 116 ? 5.203 -6.524 -10.660 1.00 97.19 116 THR A CA 1
ATOM 846 C C . THR A 1 116 ? 4.399 -7.475 -11.549 1.00 97.19 116 THR A C 1
ATOM 848 O O . THR A 1 116 ? 3.866 -8.461 -11.050 1.00 97.19 116 THR A O 1
ATOM 851 N N . GLU A 1 117 ? 4.385 -7.247 -12.870 1.00 97.75 117 GLU A N 1
ATOM 852 C CA . GLU A 1 117 ? 3.695 -8.119 -13.835 1.00 97.75 117 GLU A CA 1
ATOM 853 C C . GLU A 1 117 ? 4.145 -9.585 -13.726 1.00 97.75 117 GLU A C 1
ATOM 855 O O . GLU A 1 117 ? 3.326 -10.491 -13.818 1.00 97.75 117 GLU A O 1
ATOM 860 N N . THR A 1 118 ? 5.430 -9.836 -13.457 1.00 97.88 118 THR A N 1
ATOM 861 C CA . THR A 1 118 ? 5.991 -11.201 -13.406 1.00 97.88 118 THR A CA 1
ATOM 862 C C . THR A 1 118 ? 5.479 -12.040 -12.236 1.00 97.88 118 THR A C 1
ATOM 864 O O . THR A 1 118 ? 5.720 -13.246 -12.189 1.00 97.88 118 THR A O 1
ATOM 867 N N . ARG A 1 119 ? 4.812 -11.408 -11.266 1.00 97.75 119 ARG A N 1
ATOM 868 C CA . ARG A 1 119 ? 4.310 -12.044 -10.046 1.00 97.75 119 ARG A CA 1
ATOM 869 C C . ARG A 1 119 ? 2.885 -11.608 -9.705 1.00 97.75 119 ARG A C 1
ATOM 871 O O . ARG A 1 119 ? 2.463 -11.787 -8.565 1.00 97.75 119 ARG A O 1
ATOM 878 N N . VAL A 1 120 ? 2.163 -11.021 -10.662 1.00 98.19 120 VAL A N 1
ATOM 879 C CA . VAL A 1 120 ? 0.866 -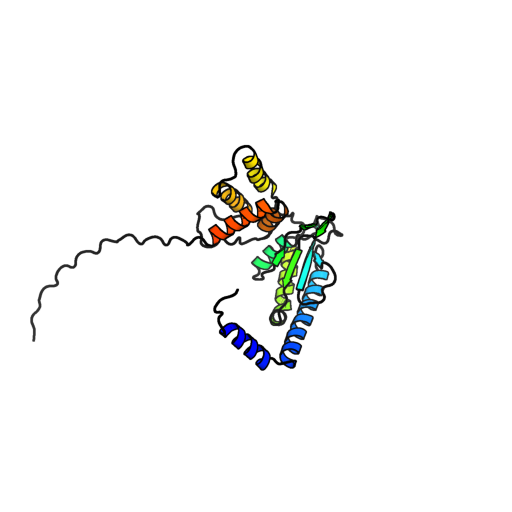10.385 -10.399 1.00 98.19 120 VAL A CA 1
ATOM 880 C C . VAL A 1 120 ? -0.145 -11.371 -9.819 1.00 98.19 120 VAL A C 1
ATOM 882 O O . VAL A 1 120 ? -0.796 -11.031 -8.842 1.00 98.19 120 VAL A O 1
ATOM 885 N N . ASP A 1 121 ? -0.186 -12.611 -10.306 1.00 98.44 121 ASP A N 1
ATOM 886 C CA . ASP A 1 121 ? -1.119 -13.631 -9.808 1.00 98.44 121 ASP A CA 1
ATOM 887 C C . ASP A 1 121 ? -0.852 -13.994 -8.339 1.00 98.44 121 ASP A C 1
ATOM 889 O O . ASP A 1 121 ? -1.772 -14.080 -7.529 1.00 98.44 121 ASP A O 1
ATOM 893 N N . ALA A 1 122 ? 0.424 -14.149 -7.969 1.00 98.50 122 ALA A N 1
ATOM 894 C CA . ALA A 1 122 ? 0.822 -14.440 -6.592 1.00 98.50 122 ALA A CA 1
ATOM 895 C C . ALA A 1 122 ? 0.555 -13.253 -5.655 1.00 98.50 122 ALA A C 1
ATOM 897 O O . ALA A 1 122 ? 0.187 -13.450 -4.497 1.00 98.50 122 ALA A O 1
ATOM 898 N N . LEU A 1 123 ? 0.726 -12.024 -6.153 1.00 98.56 123 LEU A N 1
ATOM 899 C CA . LEU A 1 123 ? 0.348 -10.823 -5.418 1.00 98.56 123 LEU A CA 1
ATOM 900 C C . LEU A 1 123 ? -1.173 -10.774 -5.227 1.00 98.56 123 LEU A C 1
ATOM 902 O O . LEU A 1 123 ? -1.617 -10.615 -4.100 1.00 98.56 123 LEU A O 1
ATOM 906 N N . VAL A 1 124 ? -1.968 -10.981 -6.281 1.00 98.75 124 VAL A N 1
ATOM 907 C CA . VAL A 1 124 ? -3.440 -10.997 -6.211 1.00 98.75 124 VAL A CA 1
ATOM 908 C C . VAL A 1 124 ? -3.945 -12.015 -5.188 1.00 98.75 124 VAL A C 1
ATOM 910 O O . VAL A 1 124 ? -4.785 -11.664 -4.364 1.00 98.75 124 VAL A O 1
ATOM 913 N N . ALA A 1 125 ? -3.396 -13.232 -5.176 1.00 98.75 125 ALA A N 1
ATOM 914 C CA . ALA A 1 125 ? -3.740 -14.229 -4.163 1.00 98.75 125 ALA A CA 1
ATOM 915 C C . ALA A 1 125 ? -3.472 -13.710 -2.738 1.00 98.75 125 ALA A C 1
ATOM 917 O O . ALA A 1 125 ? -4.356 -13.759 -1.886 1.00 98.75 125 ALA A O 1
ATOM 918 N N . ALA A 1 126 ? -2.295 -13.119 -2.498 1.00 98.75 126 ALA A N 1
ATOM 919 C CA . ALA A 1 126 ? -1.960 -12.547 -1.196 1.00 98.75 126 ALA A CA 1
ATOM 920 C C . ALA A 1 126 ? -2.877 -11.376 -0.798 1.00 98.75 126 ALA A C 1
ATOM 922 O O . ALA A 1 126 ? -3.215 -11.250 0.377 1.00 98.75 126 ALA A O 1
ATOM 923 N N . LEU A 1 127 ? -3.294 -10.538 -1.757 1.00 98.81 127 LEU A N 1
ATOM 924 C CA . LEU A 1 127 ? -4.239 -9.441 -1.528 1.00 98.81 127 LEU A CA 1
ATOM 925 C C . LEU A 1 127 ? -5.607 -9.964 -1.071 1.00 98.81 127 LEU A C 1
ATOM 927 O O . LEU A 1 127 ? -6.159 -9.440 -0.105 1.00 98.81 127 LEU A O 1
ATOM 931 N N . VAL A 1 128 ? -6.134 -10.998 -1.731 1.00 98.81 128 VAL A N 1
ATOM 932 C CA . VAL A 1 128 ? -7.431 -11.602 -1.382 1.00 98.81 128 VAL A CA 1
ATOM 933 C C . VAL A 1 128 ? -7.355 -12.291 -0.020 1.00 98.81 128 VAL A C 1
ATOM 935 O O . VAL A 1 128 ? -8.138 -11.976 0.873 1.00 98.81 128 VAL A O 1
ATOM 938 N N . GLU A 1 129 ? -6.365 -13.160 0.182 1.00 98.75 129 GLU A N 1
ATOM 939 C CA . GLU A 1 129 ? -6.194 -13.886 1.445 1.00 98.75 129 GLU A CA 1
ATOM 940 C C . GLU A 1 129 ? -5.949 -12.948 2.633 1.00 98.75 129 GLU A C 1
ATOM 942 O O . GLU A 1 129 ? -6.475 -13.172 3.722 1.00 98.75 129 GLU A O 1
ATOM 947 N N . GLY A 1 130 ? -5.155 -11.891 2.432 1.00 98.62 130 GLY A N 1
ATOM 948 C CA . GLY A 1 130 ? -4.913 -10.885 3.460 1.00 98.62 130 GLY A CA 1
ATOM 949 C C . GLY A 1 130 ? -6.186 -10.124 3.829 1.00 98.62 130 GLY A C 1
ATOM 950 O O . GLY A 1 130 ? -6.378 -9.794 4.995 1.00 98.62 130 GLY A O 1
ATOM 951 N N . ALA A 1 131 ? -7.070 -9.858 2.861 1.00 98.69 131 ALA A N 1
ATOM 952 C CA . ALA A 1 131 ? -8.341 -9.185 3.122 1.00 98.69 131 ALA A CA 1
ATOM 953 C C . ALA A 1 131 ? -9.310 -10.087 3.891 1.00 98.69 131 ALA A C 1
ATOM 955 O O . ALA A 1 131 ? -9.976 -9.622 4.814 1.00 98.69 131 ALA A O 1
ATOM 956 N N . ASP A 1 132 ? -9.356 -11.376 3.550 1.00 98.62 132 ASP A N 1
ATOM 957 C CA . ASP A 1 132 ? -10.183 -12.352 4.257 1.00 98.62 132 ASP A CA 1
ATOM 958 C C . ASP A 1 132 ? -9.726 -12.571 5.703 1.00 98.62 132 ASP A C 1
ATOM 960 O O . ASP A 1 132 ? -10.567 -12.694 6.593 1.00 98.62 132 ASP A O 1
ATOM 964 N N . GLU A 1 133 ? -8.415 -12.549 5.957 1.00 98.44 133 GLU A N 1
ATOM 965 C CA . GLU A 1 133 ? -7.842 -12.677 7.303 1.00 98.44 133 GLU A CA 1
ATOM 966 C C . GLU A 1 133 ? -8.282 -11.552 8.250 1.00 98.44 133 GLU A C 1
ATOM 968 O O . GLU A 1 133 ? -8.578 -11.808 9.417 1.00 98.44 133 GLU A O 1
ATOM 973 N N . VAL A 1 134 ? -8.330 -10.309 7.762 1.00 98.31 134 VAL A N 1
ATOM 974 C CA . VAL A 1 134 ? -8.606 -9.121 8.594 1.00 98.31 134 VAL A CA 1
ATOM 975 C C . VAL A 1 134 ? -10.037 -8.599 8.452 1.00 98.31 134 VAL A C 1
ATOM 977 O O . VAL A 1 134 ? -10.366 -7.517 8.941 1.00 98.31 134 VAL A O 1
ATOM 980 N N . ARG A 1 135 ? -10.908 -9.348 7.773 1.00 98.44 135 ARG A N 1
ATOM 981 C CA . ARG A 1 135 ? -12.285 -8.934 7.511 1.00 98.44 135 ARG A CA 1
ATOM 982 C C . ARG A 1 135 ? -13.066 -8.734 8.807 1.00 98.44 135 ARG A C 1
ATOM 984 O O . ARG A 1 135 ? -13.120 -9.611 9.665 1.00 98.44 135 ARG A O 1
ATOM 991 N N . GLY A 1 136 ? -13.698 -7.571 8.931 1.00 97.44 136 GLY A N 1
ATOM 992 C CA . GLY A 1 136 ? -14.443 -7.168 10.121 1.00 97.44 136 GLY A CA 1
ATOM 993 C C . GLY A 1 136 ? -13.564 -6.855 11.335 1.00 97.44 136 GLY A C 1
ATOM 994 O O . GLY A 1 136 ? -14.106 -6.555 12.400 1.00 97.44 136 GLY A O 1
ATOM 995 N N . ALA A 1 137 ? -12.233 -6.909 11.204 1.00 96.56 137 ALA A N 1
ATOM 996 C CA . ALA A 1 137 ? -11.330 -6.505 12.268 1.00 96.56 137 ALA A CA 1
ATOM 997 C C . ALA A 1 137 ? -11.405 -4.989 12.473 1.00 96.56 137 ALA A C 1
ATOM 999 O O . ALA A 1 137 ? -11.446 -4.200 11.527 1.00 96.56 137 ALA A O 1
ATOM 1000 N N . THR A 1 138 ? -11.408 -4.577 13.735 1.00 91.19 138 THR A N 1
ATOM 1001 C CA . THR A 1 138 ? -11.375 -3.165 14.099 1.00 91.19 138 THR A CA 1
ATOM 1002 C C . THR A 1 138 ? -9.953 -2.636 14.025 1.00 91.19 138 THR A C 1
ATOM 1004 O O . THR A 1 138 ? -9.011 -3.304 14.460 1.00 91.19 138 THR A O 1
ATOM 1007 N N . ARG A 1 139 ? -9.812 -1.401 13.542 1.00 89.56 139 ARG A N 1
ATOM 1008 C CA . ARG A 1 139 ? -8.552 -0.658 13.581 1.00 89.56 139 ARG A CA 1
ATOM 1009 C C . ARG A 1 139 ? -7.949 -0.670 15.001 1.00 89.56 139 ARG A C 1
ATOM 1011 O O . ARG A 1 139 ? -8.718 -0.614 15.964 1.00 89.56 139 ARG A O 1
ATOM 1018 N N . PRO A 1 140 ? -6.609 -0.727 15.149 1.00 88.12 140 PRO A N 1
ATOM 1019 C CA . PRO A 1 140 ? -5.964 -0.694 16.460 1.00 88.12 140 PRO A CA 1
ATOM 1020 C C . PRO A 1 140 ? -6.413 0.501 17.311 1.00 88.12 140 PRO A C 1
ATOM 1022 O O . PRO A 1 140 ? -6.425 1.635 16.831 1.00 88.12 140 PRO A O 1
ATOM 1025 N N . ASP A 1 141 ? -6.757 0.241 18.575 1.00 84.56 141 ASP A N 1
ATOM 1026 C CA . ASP A 1 141 ? -7.108 1.285 19.538 1.00 84.56 141 ASP A CA 1
ATOM 1027 C C . ASP A 1 141 ? -5.853 2.050 19.986 1.00 84.56 141 ASP A C 1
ATOM 1029 O O . ASP A 1 141 ? -4.872 1.465 20.448 1.00 84.56 141 ASP A O 1
ATOM 1033 N N . THR A 1 142 ? -5.888 3.375 19.850 1.00 82.00 142 THR A N 1
ATOM 1034 C CA . THR A 1 142 ? -4.792 4.288 20.204 1.00 82.00 142 THR A CA 1
ATOM 1035 C C . THR A 1 142 ? -5.036 5.036 21.511 1.00 82.00 142 THR A C 1
ATOM 1037 O O . THR A 1 142 ? -4.183 5.825 21.932 1.00 82.00 142 THR A O 1
ATOM 1040 N N . SER A 1 143 ? -6.166 4.784 22.182 1.00 80.12 143 SER A N 1
ATOM 1041 C CA . SER A 1 143 ? -6.599 5.491 23.392 1.00 80.12 143 SER A CA 1
ATOM 1042 C C . SER A 1 143 ? -5.537 5.498 24.496 1.00 80.12 143 SER A C 1
ATOM 1044 O O . SER A 1 143 ? -5.293 6.540 25.102 1.00 80.12 143 SER A O 1
ATOM 1046 N N . ALA A 1 144 ? -4.835 4.381 24.706 1.00 72.38 144 ALA A N 1
ATOM 1047 C CA . ALA A 1 144 ? -3.766 4.270 25.697 1.00 72.38 144 ALA A CA 1
ATOM 1048 C C . ALA A 1 144 ? -2.551 5.162 25.375 1.00 72.38 144 ALA A C 1
ATOM 1050 O O . ALA A 1 144 ? -2.017 5.816 26.269 1.00 72.38 144 ALA A O 1
ATOM 1051 N N . VAL A 1 145 ? -2.136 5.243 24.104 1.00 71.31 145 VAL A N 1
ATOM 1052 C CA . VAL A 1 145 ? -1.014 6.101 23.666 1.00 71.31 145 VAL A CA 1
ATOM 1053 C C . VAL A 1 145 ? -1.396 7.568 23.762 1.00 71.31 145 VAL A C 1
ATOM 1055 O O . VAL A 1 145 ? -0.621 8.379 24.266 1.00 71.31 145 VAL A O 1
ATOM 1058 N N . LEU A 1 146 ? -2.614 7.908 23.341 1.00 74.62 146 LEU A N 1
ATOM 1059 C CA . LEU A 1 146 ? -3.155 9.253 23.509 1.00 74.62 146 LEU A CA 1
ATOM 1060 C C . LEU A 1 146 ? -3.241 9.628 24.994 1.00 74.62 146 LEU A C 1
ATOM 1062 O O . LEU A 1 146 ? -2.855 10.733 25.368 1.00 74.62 146 LEU A O 1
ATOM 1066 N N . GLY A 1 147 ? -3.682 8.704 25.849 1.00 71.44 147 GLY A N 1
ATOM 1067 C CA . GLY A 1 147 ? -3.729 8.868 27.301 1.00 71.44 147 GLY A CA 1
ATOM 1068 C C . GLY A 1 147 ? -2.347 9.090 27.916 1.00 71.44 147 GLY A C 1
ATOM 1069 O O . GLY A 1 147 ? -2.187 9.994 28.728 1.00 71.44 147 GLY A O 1
ATOM 1070 N N . ALA A 1 148 ? -1.328 8.343 27.484 1.00 67.31 148 ALA A N 1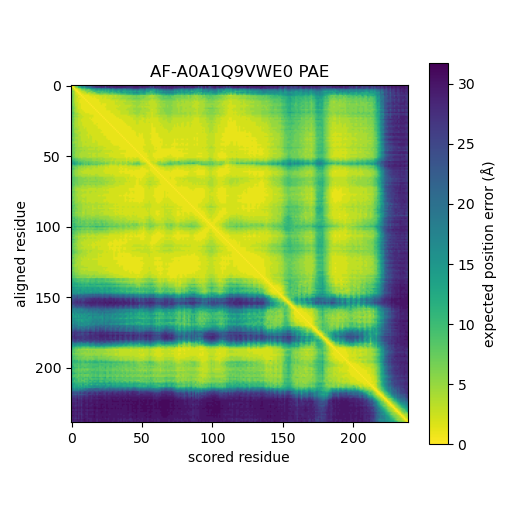
ATOM 1071 C CA . ALA A 1 148 ? 0.051 8.554 27.923 1.00 67.31 148 ALA A CA 1
ATOM 1072 C C . ALA A 1 148 ? 0.569 9.940 27.502 1.00 67.31 148 ALA A C 1
ATOM 1074 O O . ALA A 1 148 ? 1.091 10.687 28.324 1.00 67.31 148 ALA A O 1
ATOM 1075 N N . LEU A 1 149 ? 0.350 10.336 26.245 1.00 66.50 149 LEU A N 1
ATOM 1076 C CA . LEU A 1 149 ? 0.807 11.629 25.723 1.00 66.50 149 LEU A CA 1
ATOM 1077 C C . LEU A 1 149 ? 0.067 12.828 26.346 1.00 66.50 149 LEU A C 1
ATOM 1079 O O . LEU A 1 149 ? 0.669 13.882 26.542 1.00 66.50 149 LEU A O 1
ATOM 1083 N N . THR A 1 150 ? -1.218 12.675 26.685 1.00 63.16 150 THR A N 1
ATOM 1084 C CA . THR A 1 150 ? -2.040 13.721 27.330 1.00 63.16 150 THR A CA 1
ATOM 1085 C C . THR A 1 150 ? -1.886 13.765 28.849 1.00 63.16 150 THR A C 1
ATOM 1087 O O . THR A 1 150 ? -1.857 14.856 29.413 1.00 63.16 150 THR A O 1
ATOM 1090 N N . GLY A 1 151 ? -1.711 12.624 29.522 1.00 56.50 151 GLY A N 1
ATOM 1091 C CA . GLY A 1 151 ? -1.406 12.551 30.957 1.00 56.50 151 GLY A CA 1
ATOM 1092 C C . GLY A 1 151 ? -0.092 13.252 31.315 1.00 56.50 151 GLY A C 1
ATOM 1093 O O . GLY A 1 151 ? 0.042 13.820 32.396 1.00 56.50 151 GLY A O 1
ATOM 1094 N N . LEU A 1 152 ? 0.836 13.311 30.360 1.00 50.34 152 LEU A N 1
ATOM 1095 C CA . LEU A 1 152 ? 2.098 14.045 30.457 1.00 50.34 152 LEU A CA 1
ATOM 1096 C C . LEU A 1 152 ? 1.943 15.554 30.159 1.00 50.34 152 LEU A C 1
ATOM 1098 O O . LEU A 1 152 ? 2.780 16.358 30.558 1.00 50.34 152 LEU A O 1
ATOM 1102 N N . ALA A 1 153 ? 0.837 16.000 29.553 1.00 49.47 153 ALA A N 1
ATOM 1103 C CA . ALA A 1 153 ? 0.562 17.427 29.336 1.00 49.47 153 ALA A CA 1
ATOM 1104 C C . ALA A 1 153 ? 0.161 18.182 30.626 1.00 49.47 153 ALA A C 1
ATOM 1106 O O . ALA A 1 153 ? 0.057 19.408 30.613 1.00 49.47 153 ALA A O 1
ATOM 1107 N N . GLY A 1 154 ? -0.043 17.466 31.740 1.00 51.84 154 GLY A N 1
ATOM 1108 C CA . GLY A 1 154 ? -0.461 18.018 33.033 1.00 51.84 154 GLY A CA 1
ATOM 1109 C C . GLY A 1 154 ? 0.658 18.520 33.958 1.00 51.84 154 GLY A C 1
ATOM 1110 O O . GLY A 1 154 ? 0.338 19.001 35.043 1.00 51.84 154 GLY A O 1
ATOM 1111 N N . GLY A 1 155 ? 1.946 18.432 33.586 1.00 51.69 155 GLY A N 1
ATOM 1112 C CA . GLY A 1 155 ? 3.018 18.914 34.480 1.00 51.69 155 GLY A CA 1
ATOM 1113 C C . GLY A 1 155 ? 4.469 18.903 33.983 1.00 51.69 155 GLY A C 1
ATOM 1114 O O . GLY A 1 155 ? 5.286 19.627 34.546 1.00 51.69 155 GLY A O 1
ATOM 1115 N N . SER A 1 156 ? 4.816 18.161 32.929 1.00 55.28 156 SER A N 1
ATOM 1116 C CA . SER A 1 156 ? 6.151 18.195 32.303 1.00 55.28 156 SER A CA 1
ATOM 1117 C C . SER A 1 156 ? 6.118 17.432 30.983 1.00 55.28 156 SER A C 1
ATOM 1119 O O . SER A 1 156 ? 5.522 16.363 30.935 1.00 55.28 156 SER A O 1
ATOM 1121 N N . ALA A 1 157 ? 6.765 17.943 29.929 1.00 59.88 157 ALA A N 1
ATOM 1122 C CA . ALA A 1 157 ? 6.831 17.240 28.646 1.00 59.88 157 ALA A CA 1
ATOM 1123 C C . ALA A 1 157 ? 7.308 15.777 28.831 1.00 59.88 157 ALA A C 1
ATOM 1125 O O . ALA A 1 157 ? 8.209 15.564 29.646 1.00 59.88 157 ALA A O 1
ATOM 1126 N N . PRO A 1 158 ? 6.732 14.800 28.096 1.00 62.06 158 PRO A N 1
ATOM 1127 C CA . PRO A 1 158 ? 7.170 13.404 28.131 1.00 62.06 158 PRO A CA 1
ATOM 1128 C C . PRO A 1 158 ? 8.688 13.286 28.015 1.00 62.06 158 PRO A C 1
ATOM 1130 O O . PRO A 1 158 ? 9.278 13.959 27.161 1.00 62.06 158 PRO A O 1
ATOM 1133 N N . SER A 1 159 ? 9.314 12.412 28.806 1.00 71.44 159 SER A N 1
ATOM 1134 C CA . SER A 1 159 ? 10.675 11.989 28.477 1.00 71.44 159 SER A CA 1
ATOM 1135 C C . SER A 1 159 ? 10.648 11.106 27.221 1.00 71.44 159 SER A C 1
ATOM 1137 O O . SER A 1 159 ? 9.626 10.493 26.897 1.00 71.44 159 SER A O 1
ATOM 1139 N N . SER A 1 160 ? 11.772 11.020 26.507 1.00 68.19 160 SER A N 1
ATOM 1140 C CA . SER A 1 160 ? 11.926 10.093 25.377 1.00 68.19 160 SER A CA 1
ATOM 1141 C C . SER A 1 160 ? 11.620 8.640 25.770 1.00 68.19 160 SER A C 1
ATOM 1143 O O . SER A 1 160 ? 11.016 7.908 24.987 1.00 68.19 160 SER A O 1
ATOM 1145 N N . ASP A 1 161 ? 11.956 8.238 26.999 1.00 73.88 161 ASP A N 1
ATOM 1146 C CA . ASP A 1 161 ? 11.739 6.876 27.498 1.00 73.88 161 ASP A CA 1
ATOM 1147 C C . ASP A 1 161 ? 10.252 6.567 27.738 1.00 73.88 161 ASP A C 1
ATOM 1149 O O . ASP A 1 161 ? 9.795 5.459 27.440 1.00 73.88 161 ASP A O 1
ATOM 1153 N N . ASP A 1 162 ? 9.470 7.553 28.191 1.00 71.88 162 ASP A N 1
ATOM 1154 C CA . ASP A 1 162 ? 8.019 7.405 28.376 1.00 71.88 162 ASP A CA 1
ATOM 1155 C C . ASP A 1 162 ? 7.300 7.237 27.030 1.00 71.88 162 ASP A C 1
ATOM 1157 O O . ASP A 1 162 ? 6.443 6.360 26.869 1.00 71.88 162 ASP A O 1
ATOM 1161 N N . VAL A 1 163 ? 7.680 8.050 26.034 1.00 69.62 163 VAL A N 1
ATOM 1162 C CA . VAL A 1 163 ? 7.155 7.948 24.661 1.00 69.62 163 VAL A CA 1
ATOM 1163 C C . VAL A 1 163 ? 7.501 6.585 24.069 1.00 69.62 163 VAL A C 1
ATOM 1165 O O . VAL A 1 163 ? 6.646 5.931 23.466 1.00 69.62 163 VAL A O 1
ATOM 1168 N N . TRP A 1 164 ? 8.734 6.125 24.286 1.00 72.06 164 TRP A N 1
ATOM 1169 C CA . TRP A 1 164 ? 9.198 4.829 23.812 1.00 72.06 164 TRP A CA 1
ATOM 1170 C C . TRP A 1 164 ? 8.447 3.657 24.454 1.00 72.06 164 TRP A C 1
ATOM 1172 O O . TRP A 1 164 ? 8.047 2.722 23.757 1.00 72.06 164 TRP A O 1
ATOM 1182 N N . ALA A 1 165 ? 8.206 3.694 25.766 1.00 74.00 165 ALA A N 1
ATOM 1183 C CA . ALA A 1 165 ? 7.459 2.651 26.468 1.00 74.00 165 ALA A CA 1
ATOM 1184 C C . ALA A 1 165 ? 6.017 2.519 25.948 1.00 74.00 165 ALA A C 1
ATOM 1186 O O . ALA A 1 165 ? 5.568 1.406 25.660 1.00 74.00 165 ALA A O 1
ATOM 1187 N N . ALA A 1 166 ? 5.321 3.644 25.753 1.00 71.44 166 ALA A N 1
ATOM 1188 C CA . ALA A 1 166 ? 3.974 3.654 25.182 1.00 71.44 166 ALA A CA 1
ATOM 1189 C C . ALA A 1 166 ? 3.956 3.136 23.732 1.00 71.44 166 ALA A C 1
ATOM 1191 O O . ALA A 1 166 ? 3.070 2.368 23.348 1.00 71.44 166 ALA A O 1
ATOM 1192 N N . LEU A 1 167 ? 4.960 3.514 22.934 1.00 71.06 167 LEU A N 1
ATOM 1193 C CA . LEU A 1 167 ? 5.089 3.082 21.547 1.00 71.06 167 LEU A CA 1
ATOM 1194 C C . LEU A 1 167 ? 5.356 1.569 21.446 1.00 71.06 167 LEU A C 1
ATOM 1196 O O . LEU A 1 167 ? 4.704 0.890 20.654 1.00 71.06 167 LEU A O 1
ATOM 1200 N N . ARG A 1 168 ? 6.229 1.004 22.294 1.00 74.38 168 ARG A N 1
ATOM 1201 C CA . ARG A 1 168 ? 6.483 -0.451 22.341 1.00 74.38 168 ARG A CA 1
ATOM 1202 C C . ARG A 1 168 ? 5.228 -1.263 22.650 1.00 74.38 168 ARG A C 1
ATOM 1204 O O . ARG A 1 168 ? 5.011 -2.286 22.002 1.00 74.38 168 ARG A O 1
ATOM 1211 N N . ALA A 1 169 ? 4.402 -0.793 23.586 1.00 71.12 169 ALA A N 1
ATOM 1212 C CA . ALA A 1 169 ? 3.165 -1.472 23.967 1.00 71.12 169 ALA A CA 1
ATOM 1213 C C . ALA A 1 169 ? 2.188 -1.607 22.786 1.00 71.12 169 ALA A C 1
ATOM 1215 O O . ALA A 1 169 ? 1.550 -2.646 22.631 1.00 71.12 169 ALA A O 1
ATOM 1216 N N . VAL A 1 170 ? 2.107 -0.592 21.918 1.00 68.94 170 VAL A N 1
ATOM 1217 C CA . VAL A 1 170 ? 1.201 -0.606 20.756 1.00 68.94 170 VAL A CA 1
ATOM 1218 C C . VAL A 1 170 ? 1.809 -1.269 19.522 1.00 68.94 170 VAL A C 1
ATOM 1220 O O . VAL A 1 170 ? 1.091 -1.888 18.738 1.00 68.94 170 VAL A O 1
ATOM 1223 N N . LEU A 1 171 ? 3.129 -1.197 19.351 1.00 69.44 171 LEU A N 1
ATOM 1224 C CA . LEU A 1 171 ? 3.821 -1.868 18.247 1.00 69.44 171 LEU A CA 1
ATOM 1225 C C . LEU A 1 171 ? 4.069 -3.363 18.498 1.00 69.44 171 LEU A C 1
ATOM 1227 O O . LEU A 1 171 ? 4.489 -4.061 17.576 1.00 69.44 171 LEU A O 1
ATOM 1231 N N . GLY A 1 172 ? 3.833 -3.853 19.719 1.00 65.56 172 GLY A N 1
ATOM 1232 C CA . GLY A 1 172 ? 4.111 -5.240 20.098 1.00 65.56 172 GLY A CA 1
ATOM 1233 C C . GLY A 1 172 ? 5.604 -5.579 20.068 1.00 65.56 172 GLY A C 1
ATOM 1234 O O . GLY A 1 172 ? 5.972 -6.699 19.714 1.00 65.56 172 GLY A O 1
ATOM 1235 N N . ALA A 1 173 ? 6.469 -4.608 20.380 1.00 64.44 173 ALA A N 1
ATOM 1236 C CA . ALA A 1 173 ? 7.916 -4.811 20.408 1.00 64.44 173 ALA A CA 1
ATOM 1237 C C . ALA A 1 173 ? 8.331 -5.624 21.657 1.00 64.44 173 ALA A C 1
ATOM 1239 O O . ALA A 1 173 ? 7.807 -5.353 22.741 1.00 64.44 173 ALA A O 1
ATOM 1240 N N . PRO A 1 174 ? 9.262 -6.593 21.539 1.00 60.28 174 PRO A N 1
ATOM 1241 C CA . PRO A 1 174 ? 9.687 -7.425 22.665 1.00 60.28 174 PRO A CA 1
ATOM 1242 C C . PRO A 1 174 ? 10.309 -6.606 23.812 1.00 60.28 174 PRO A C 1
ATOM 1244 O O . PRO A 1 174 ? 10.958 -5.579 23.604 1.00 60.28 174 PRO A O 1
ATOM 1247 N N . GLU A 1 175 ? 10.092 -7.067 25.049 1.00 57.84 175 GLU A N 1
ATOM 1248 C CA . GLU A 1 175 ? 10.531 -6.380 26.274 1.00 57.84 175 GLU A CA 1
ATOM 1249 C C . GLU A 1 175 ? 12.051 -6.437 26.501 1.00 57.84 175 GLU A C 1
ATOM 1251 O O . GLU A 1 175 ? 12.583 -5.599 27.227 1.00 57.84 175 GLU A O 1
ATOM 1256 N N . ASP A 1 176 ? 12.746 -7.383 25.861 1.00 58.72 176 ASP A N 1
ATOM 1257 C CA . ASP A 1 176 ? 14.162 -7.703 26.092 1.00 58.72 176 ASP A CA 1
ATOM 1258 C C . ASP A 1 176 ? 15.167 -6.701 25.497 1.00 58.72 176 ASP A C 1
ATOM 1260 O O . ASP A 1 176 ? 16.375 -6.860 25.670 1.00 58.72 176 ASP A O 1
ATOM 1264 N N . GLY A 1 177 ? 14.687 -5.653 24.819 1.00 51.91 177 GLY A N 1
ATOM 1265 C CA . GLY A 1 177 ? 15.536 -4.580 24.303 1.00 51.91 177 GLY A CA 1
ATOM 1266 C C . GLY A 1 177 ? 16.501 -5.025 23.203 1.00 51.91 177 GLY A C 1
ATOM 1267 O O . GLY A 1 177 ? 17.441 -4.291 22.893 1.00 51.91 177 GLY A O 1
ATOM 1268 N N . SER A 1 178 ? 16.289 -6.198 22.592 1.00 53.94 178 SER A N 1
ATOM 1269 C CA . SER A 1 178 ? 17.078 -6.633 21.444 1.00 53.94 178 SER A CA 1
ATOM 1270 C C . SER A 1 178 ? 16.821 -5.694 20.256 1.00 53.94 178 SER A C 1
ATOM 1272 O O . SER A 1 178 ? 15.855 -5.806 19.505 1.00 53.94 178 SER A O 1
ATOM 1274 N N . ALA A 1 179 ? 17.725 -4.730 20.071 1.00 46.69 179 ALA A N 1
ATOM 1275 C CA . ALA A 1 179 ? 17.697 -3.705 19.024 1.00 46.69 179 ALA A CA 1
ATOM 1276 C C . ALA A 1 179 ? 17.752 -4.258 17.575 1.00 46.69 179 ALA A C 1
ATOM 1278 O O . ALA A 1 179 ? 17.826 -3.500 16.612 1.00 46.69 179 ALA A O 1
ATOM 1279 N N . GLY A 1 180 ? 17.690 -5.580 17.386 1.00 46.34 180 GLY A N 1
ATOM 1280 C CA . GLY A 1 180 ? 17.826 -6.253 16.094 1.00 46.34 180 GLY A CA 1
ATOM 1281 C C . GLY A 1 180 ? 16.627 -6.127 15.146 1.00 46.34 180 GLY A C 1
ATOM 1282 O O . GLY A 1 180 ? 16.753 -6.477 13.976 1.00 46.34 180 GLY A O 1
ATOM 1283 N N . SER A 1 181 ? 15.473 -5.623 15.594 1.00 48.81 181 SER A N 1
ATOM 1284 C CA . SER A 1 181 ? 14.337 -5.331 14.704 1.00 48.81 181 SER A CA 1
ATOM 1285 C C . SER A 1 181 ? 13.417 -4.267 15.305 1.00 48.81 181 SER A C 1
ATOM 1287 O O . SER A 1 181 ? 12.248 -4.516 15.592 1.00 48.81 181 SER A O 1
ATOM 1289 N N . VAL A 1 182 ? 13.938 -3.054 15.492 1.00 52.38 182 VAL A N 1
ATOM 1290 C CA . VAL A 1 182 ? 13.134 -1.904 15.949 1.00 52.38 182 VAL A CA 1
ATOM 1291 C C . VAL A 1 182 ? 12.147 -1.428 14.865 1.00 52.38 182 VAL A C 1
ATOM 1293 O O . VAL A 1 182 ? 11.204 -0.698 15.155 1.00 52.38 182 VAL A O 1
ATOM 1296 N N . VAL A 1 183 ? 12.309 -1.872 13.609 1.00 59.56 183 VAL A N 1
ATOM 1297 C CA . VAL A 1 183 ? 11.293 -1.663 12.569 1.00 59.56 183 VAL A CA 1
ATOM 1298 C C . VAL A 1 183 ? 10.053 -2.478 12.944 1.00 59.56 183 VAL A C 1
ATOM 1300 O O . VAL A 1 183 ? 10.144 -3.708 12.997 1.00 59.56 183 VAL A O 1
ATOM 1303 N N . PRO A 1 184 ? 8.897 -1.834 13.179 1.00 65.25 184 PRO A N 1
ATOM 1304 C CA . PRO A 1 184 ? 7.710 -2.566 13.580 1.00 65.25 184 PRO A CA 1
ATOM 1305 C C . PRO A 1 184 ? 7.330 -3.564 12.484 1.00 65.25 184 PRO A C 1
ATOM 1307 O O . PRO A 1 184 ? 7.231 -3.218 11.304 1.00 65.25 184 PRO A O 1
ATOM 1310 N N . SER A 1 185 ? 7.126 -4.823 12.867 1.00 70.12 185 SER A N 1
ATOM 1311 C CA . SER A 1 185 ? 6.687 -5.876 11.943 1.00 70.12 185 SER A CA 1
ATOM 1312 C C . SER A 1 185 ? 5.281 -5.607 11.392 1.00 70.12 185 SER A C 1
ATOM 1314 O O . SER A 1 185 ? 4.938 -6.122 10.327 1.00 70.12 185 SER A O 1
ATOM 1316 N N . ARG A 1 186 ? 4.514 -4.761 12.095 1.00 81.12 186 ARG A N 1
ATOM 1317 C CA . ARG A 1 186 ? 3.170 -4.282 11.764 1.00 81.12 186 ARG A CA 1
ATOM 1318 C C . ARG A 1 186 ? 3.121 -2.757 11.743 1.00 81.12 186 ARG A C 1
ATOM 1320 O O . ARG A 1 186 ? 3.536 -2.108 12.702 1.00 81.12 186 ARG A O 1
ATOM 1327 N N . MET A 1 187 ? 2.604 -2.184 10.665 1.00 88.31 187 MET A N 1
ATOM 1328 C CA . MET A 1 187 ? 2.482 -0.741 10.463 1.00 88.31 187 MET A CA 1
ATOM 1329 C C . MET A 1 187 ? 1.125 -0.185 10.876 1.00 88.31 187 MET A C 1
ATOM 1331 O O . MET A 1 187 ? 1.055 0.997 11.208 1.00 88.31 187 MET A O 1
ATOM 1335 N N . ALA A 1 188 ? 0.061 -0.993 10.911 1.00 91.81 188 ALA A N 1
ATOM 1336 C CA . ALA A 1 188 ? -1.278 -0.497 11.225 1.00 91.81 188 ALA A CA 1
ATOM 1337 C C . ALA A 1 188 ? -1.375 0.254 12.566 1.00 91.81 188 ALA A C 1
ATOM 1339 O O . ALA A 1 188 ? -1.977 1.333 12.587 1.00 91.81 188 ALA A O 1
ATOM 1340 N N . PRO A 1 189 ? -0.745 -0.212 13.666 1.00 88.25 189 PRO A N 1
ATOM 1341 C CA . PRO A 1 189 ? -0.794 0.520 14.930 1.00 88.25 189 PRO A CA 1
ATOM 1342 C C . PRO A 1 189 ? -0.064 1.868 14.857 1.00 88.25 189 PRO A C 1
ATOM 1344 O O . PRO A 1 189 ? -0.579 2.875 15.340 1.00 88.25 189 PRO A O 1
ATOM 1347 N N . LEU A 1 190 ? 1.094 1.920 14.187 1.00 86.62 190 LEU A N 1
ATOM 1348 C CA . LEU A 1 190 ? 1.840 3.166 13.980 1.00 86.62 190 LEU A CA 1
ATOM 1349 C C . LEU A 1 190 ? 1.012 4.181 13.183 1.00 86.62 190 LEU A C 1
ATOM 1351 O O . LEU A 1 190 ? 0.931 5.347 13.558 1.00 86.62 190 LEU A O 1
ATOM 1355 N N . MET A 1 191 ? 0.356 3.732 12.113 1.00 92.06 191 MET A N 1
ATOM 1356 C CA . MET A 1 191 ? -0.474 4.592 11.268 1.00 92.06 191 MET A CA 1
ATOM 1357 C C . MET A 1 191 ? -1.709 5.109 12.010 1.00 92.06 191 MET A C 1
ATOM 1359 O O . MET A 1 191 ? -2.081 6.269 11.842 1.00 92.06 191 MET A O 1
ATOM 1363 N N . ALA A 1 192 ? -2.323 4.279 12.859 1.00 91.31 192 ALA A N 1
ATOM 1364 C CA . ALA A 1 192 ? -3.416 4.699 13.732 1.00 91.31 192 ALA A CA 1
ATOM 1365 C C . ALA A 1 192 ? -2.972 5.791 14.716 1.00 91.31 192 ALA A C 1
ATOM 1367 O O . ALA A 1 192 ? -3.676 6.792 14.880 1.00 91.31 192 ALA A O 1
ATOM 1368 N N . ILE A 1 193 ? -1.790 5.639 15.329 1.00 86.75 193 ILE A N 1
ATOM 1369 C CA . ILE A 1 193 ? -1.213 6.658 16.218 1.00 86.75 193 ILE A CA 1
ATOM 1370 C C . ILE A 1 193 ? -0.963 7.953 15.442 1.00 86.75 193 ILE A C 1
ATOM 1372 O O . ILE A 1 193 ? -1.417 9.013 15.867 1.00 86.75 193 ILE A O 1
ATOM 1376 N N . MET A 1 194 ? -0.280 7.873 14.295 1.00 86.62 194 MET A N 1
ATOM 1377 C CA . MET A 1 194 ? 0.059 9.043 13.476 1.00 86.62 194 MET A CA 1
ATOM 1378 C C . MET A 1 194 ? -1.175 9.843 13.054 1.00 86.62 194 MET A C 1
ATOM 1380 O O . MET A 1 194 ? -1.130 11.067 13.047 1.00 86.62 194 MET A O 1
ATOM 1384 N N . GLU A 1 195 ? -2.275 9.165 12.728 1.00 90.00 195 GLU A N 1
ATOM 1385 C CA . GLU A 1 195 ? -3.530 9.816 12.345 1.00 90.00 195 GLU A CA 1
ATOM 1386 C C . GLU A 1 195 ? -4.273 10.456 13.524 1.00 90.00 195 GLU A C 1
ATOM 1388 O O . GLU A 1 195 ? -5.024 11.410 13.336 1.00 90.00 195 GLU A O 1
ATOM 1393 N N . SER A 1 196 ? -4.072 9.940 14.737 1.00 86.75 196 SER A N 1
ATOM 1394 C CA . SER A 1 196 ? -4.757 10.432 15.937 1.00 86.75 196 SER A CA 1
ATOM 1395 C C . SER A 1 196 ? -4.053 11.632 16.582 1.00 86.75 196 SER A C 1
ATOM 1397 O O . SER A 1 196 ? -4.646 12.323 17.410 1.00 86.75 196 SER A O 1
ATOM 1399 N N . LEU A 1 197 ? -2.778 11.866 16.255 1.00 82.50 197 LEU A N 1
ATOM 1400 C CA . LEU A 1 197 ? -1.949 12.881 16.900 1.00 82.50 197 LEU A CA 1
ATOM 1401 C C . LEU A 1 197 ? -1.939 14.217 16.146 1.00 82.50 197 LEU A C 1
ATOM 1403 O O . LEU A 1 197 ? -1.902 14.237 14.916 1.00 82.50 197 LEU A O 1
ATOM 1407 N N . PRO A 1 198 ? -1.848 15.357 16.861 1.00 81.94 198 PRO A N 1
ATOM 1408 C CA . PRO A 1 198 ? -1.463 16.622 16.245 1.00 81.94 198 PRO A CA 1
ATOM 1409 C C . PRO A 1 198 ? -0.100 16.501 15.546 1.00 81.94 198 PRO A C 1
ATOM 1411 O O . PRO A 1 198 ? 0.807 15.852 16.070 1.00 81.94 198 PRO A O 1
ATOM 1414 N N . ALA A 1 199 ? 0.081 17.190 14.415 1.00 81.38 199 ALA A N 1
ATOM 1415 C CA . ALA A 1 199 ? 1.275 17.062 13.569 1.00 81.38 199 ALA A CA 1
ATOM 1416 C C . ALA A 1 199 ? 2.603 17.224 14.336 1.00 81.38 199 ALA A C 1
ATOM 1418 O O . ALA A 1 199 ? 3.507 16.410 14.179 1.00 81.38 199 ALA A O 1
ATOM 1419 N N . ALA A 1 200 ? 2.697 18.210 15.235 1.00 78.06 200 ALA A N 1
ATOM 1420 C CA . ALA A 1 200 ? 3.899 18.440 16.041 1.00 78.06 200 ALA A CA 1
ATOM 1421 C C . ALA A 1 200 ? 4.211 17.293 17.024 1.00 78.06 200 ALA A C 1
ATOM 1423 O O . ALA A 1 200 ? 5.372 17.052 17.352 1.00 78.06 200 ALA A O 1
ATOM 1424 N N . ALA A 1 201 ? 3.190 16.583 17.514 1.00 77.62 201 ALA A N 1
ATOM 1425 C CA . ALA A 1 201 ? 3.374 15.419 18.378 1.00 77.62 201 ALA A CA 1
ATOM 1426 C C . ALA A 1 201 ? 3.765 14.180 17.559 1.00 77.62 201 ALA A C 1
ATOM 1428 O O . ALA A 1 201 ? 4.681 13.458 17.950 1.00 77.62 201 ALA A O 1
ATOM 1429 N N . ALA A 1 202 ? 3.123 13.977 16.402 1.00 82.25 202 ALA A N 1
ATOM 1430 C CA . ALA A 1 202 ? 3.483 12.916 15.465 1.00 82.25 202 ALA A CA 1
ATOM 1431 C C . ALA A 1 202 ? 4.941 13.055 14.986 1.00 82.25 202 ALA A C 1
ATOM 1433 O O . ALA A 1 202 ? 5.675 12.071 14.981 1.00 82.25 202 ALA A O 1
ATOM 1434 N N . GLU A 1 203 ? 5.388 14.273 14.662 1.00 83.75 203 GLU A N 1
ATOM 1435 C CA . GLU A 1 203 ? 6.774 14.561 14.271 1.00 83.75 203 GLU A CA 1
ATOM 1436 C C . GLU A 1 203 ? 7.772 14.138 15.354 1.00 83.75 203 GLU A C 1
ATOM 1438 O O . GLU A 1 203 ? 8.703 13.388 15.071 1.00 83.75 203 GLU A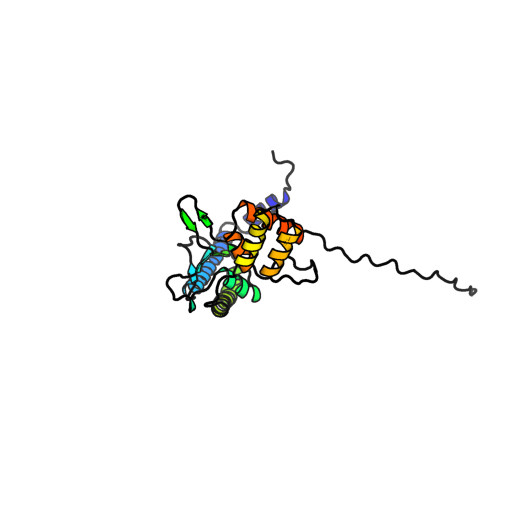 O 1
ATOM 1443 N N . ARG A 1 204 ? 7.557 14.559 16.609 1.00 79.19 204 ARG A N 1
ATOM 1444 C CA . ARG A 1 204 ? 8.439 14.193 17.732 1.00 79.19 204 ARG A CA 1
ATOM 1445 C C . ARG A 1 204 ? 8.520 12.682 17.927 1.00 79.19 204 ARG A C 1
ATOM 1447 O O . ARG A 1 204 ? 9.611 12.155 18.124 1.00 79.19 204 ARG A O 1
ATOM 1454 N N . LEU A 1 205 ? 7.382 11.992 17.834 1.00 76.81 205 LEU A N 1
ATOM 1455 C CA . LEU A 1 205 ? 7.319 10.537 17.954 1.00 76.81 205 LEU A CA 1
ATOM 1456 C C . LEU A 1 205 ? 8.091 9.838 16.827 1.00 76.81 205 LEU A C 1
ATOM 1458 O O . LEU A 1 205 ? 8.810 8.875 17.083 1.00 76.81 205 LEU A O 1
ATOM 1462 N N . LEU A 1 206 ? 7.983 10.330 15.590 1.00 81.88 206 LEU A N 1
ATOM 1463 C CA . LEU A 1 206 ? 8.718 9.780 14.448 1.00 81.88 206 LEU A CA 1
ATOM 1464 C C . LEU A 1 206 ? 10.221 10.029 14.552 1.00 81.88 206 LEU A C 1
ATOM 1466 O O . LEU A 1 206 ? 10.999 9.130 14.242 1.00 81.88 206 LEU A O 1
ATOM 1470 N N . VAL A 1 207 ? 10.635 11.219 14.997 1.00 82.69 207 VAL A N 1
ATOM 1471 C CA . VAL A 1 207 ? 12.051 11.532 15.238 1.00 82.69 207 VAL A CA 1
ATOM 1472 C C . VAL A 1 207 ? 12.634 10.580 16.280 1.00 82.69 207 VAL A C 1
ATOM 1474 O O . VAL A 1 207 ? 13.697 10.011 16.045 1.00 82.69 207 VAL A O 1
ATOM 1477 N N . GLU A 1 208 ? 11.924 10.351 17.385 1.00 78.62 208 GLU A N 1
ATOM 1478 C CA . GLU A 1 208 ? 12.351 9.427 18.442 1.00 78.62 208 GLU A CA 1
ATOM 1479 C C . GLU A 1 208 ? 12.430 7.974 17.942 1.00 78.62 208 GLU A C 1
ATOM 1481 O O . GLU A 1 208 ? 13.439 7.296 18.143 1.00 78.62 208 GLU A O 1
ATOM 1486 N N . LEU A 1 209 ? 11.405 7.507 17.217 1.00 78.25 209 LEU A N 1
ATOM 1487 C CA . LEU A 1 209 ? 11.398 6.177 16.603 1.00 78.25 209 LEU A CA 1
ATOM 1488 C C . LEU A 1 209 ? 12.590 5.996 15.652 1.00 78.25 209 LEU A C 1
ATOM 1490 O O . LEU A 1 209 ? 13.285 4.984 15.721 1.00 78.25 209 LEU A O 1
ATOM 1494 N N . LEU A 1 210 ? 12.851 6.974 14.780 1.00 81.50 210 LEU A N 1
ATOM 1495 C CA . LEU A 1 210 ? 13.979 6.935 13.847 1.00 81.50 210 LEU A CA 1
ATOM 1496 C C . LEU A 1 210 ? 15.325 6.957 14.576 1.00 81.50 210 LEU A C 1
ATOM 1498 O O . LEU A 1 210 ? 16.223 6.211 14.188 1.00 81.50 210 LEU A O 1
ATOM 1502 N N . ALA A 1 211 ? 15.459 7.767 15.630 1.00 81.19 211 ALA A N 1
ATOM 1503 C CA . ALA A 1 211 ? 16.671 7.822 16.442 1.00 81.19 211 ALA A CA 1
ATOM 1504 C C . ALA A 1 211 ? 16.998 6.454 17.061 1.00 81.19 211 ALA A C 1
ATOM 1506 O O . ALA A 1 211 ? 18.153 6.040 17.036 1.00 81.19 211 ALA A O 1
ATOM 1507 N N . ARG A 1 212 ? 15.982 5.721 17.534 1.00 75.62 212 ARG A N 1
ATOM 1508 C CA . ARG A 1 212 ? 16.134 4.379 18.129 1.00 75.62 212 ARG A CA 1
ATOM 1509 C C . ARG A 1 212 ? 16.384 3.288 17.103 1.00 75.62 212 ARG A C 1
ATOM 1511 O O . ARG A 1 212 ? 17.203 2.411 17.340 1.00 75.62 212 ARG A O 1
ATOM 1518 N N . VAL A 1 213 ? 15.732 3.350 15.942 1.00 74.38 213 VAL A N 1
ATOM 1519 C CA . VAL A 1 213 ? 16.023 2.426 14.831 1.00 74.38 213 VAL A CA 1
ATOM 1520 C C . VAL A 1 213 ? 17.457 2.609 14.319 1.00 74.38 213 VAL A C 1
ATOM 1522 O O . VAL A 1 213 ? 18.075 1.646 13.875 1.00 74.38 213 VAL A O 1
ATOM 1525 N N . ALA A 1 214 ? 17.984 3.832 14.375 1.00 79.44 214 ALA A N 1
ATOM 1526 C CA . ALA A 1 214 ? 19.349 4.149 13.970 1.00 79.44 214 ALA A CA 1
ATOM 1527 C C . ALA A 1 214 ? 20.391 3.947 15.086 1.00 79.44 214 ALA A C 1
ATOM 1529 O O . ALA A 1 214 ? 21.584 4.128 14.827 1.00 79.44 214 ALA A O 1
ATOM 1530 N N . GLU A 1 215 ? 19.971 3.603 16.309 1.00 77.31 215 GLU A N 1
ATOM 1531 C CA . GLU A 1 215 ? 20.881 3.414 17.436 1.00 77.31 215 GLU A CA 1
ATOM 1532 C C . GLU A 1 215 ? 21.756 2.174 17.181 1.00 77.31 215 GLU A C 1
ATOM 1534 O O . GLU A 1 215 ? 21.233 1.084 16.930 1.00 77.31 215 GLU A O 1
ATOM 1539 N N . PRO A 1 216 ? 23.093 2.311 17.181 1.00 72.38 216 PRO A N 1
ATOM 1540 C CA . PRO A 1 216 ? 23.969 1.182 16.929 1.00 72.38 216 PRO A CA 1
ATOM 1541 C C . PRO A 1 216 ? 23.798 0.143 18.03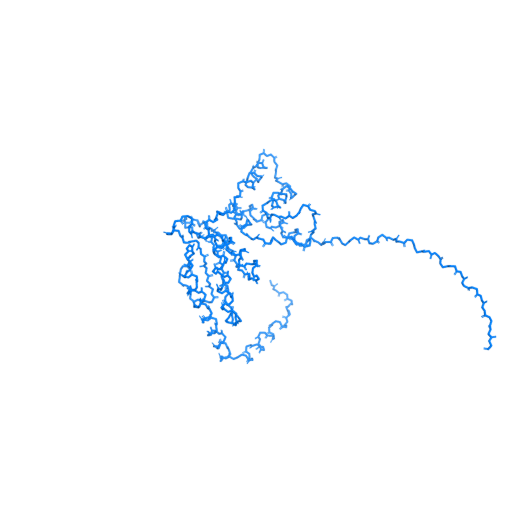8 1.00 72.38 216 PRO A C 1
ATOM 1543 O O . PRO A 1 216 ? 23.931 0.451 19.222 1.00 72.38 216 PRO A O 1
ATOM 1546 N N . VAL A 1 217 ? 23.532 -1.106 17.651 1.00 69.06 217 VAL A N 1
ATOM 1547 C CA . VAL A 1 217 ? 23.486 -2.224 18.595 1.00 69.06 217 VAL A CA 1
ATOM 1548 C C . VAL A 1 217 ? 24.874 -2.363 19.213 1.00 69.06 217 VAL A C 1
ATOM 1550 O O . VAL A 1 217 ? 25.843 -2.626 18.500 1.00 69.06 217 VAL A O 1
ATOM 1553 N N . ALA A 1 218 ? 24.992 -2.157 20.525 1.00 60.50 218 ALA A N 1
ATOM 1554 C CA . ALA A 1 218 ? 26.248 -2.390 21.220 1.00 60.50 218 ALA A CA 1
ATOM 1555 C C . ALA A 1 218 ? 26.606 -3.878 21.091 1.00 60.50 218 ALA A C 1
ATOM 1557 O O . ALA A 1 218 ? 25.916 -4.738 21.642 1.00 60.50 218 ALA A O 1
ATOM 1558 N N . GLU A 1 219 ? 27.669 -4.195 20.350 1.00 54.22 219 GLU A N 1
ATOM 1559 C CA . GLU A 1 219 ? 28.226 -5.543 20.394 1.00 54.22 219 GLU A CA 1
ATOM 1560 C C . GLU A 1 219 ? 28.713 -5.817 21.823 1.00 54.22 219 GLU A C 1
ATOM 1562 O O . GLU A 1 219 ? 29.356 -4.950 22.430 1.00 54.22 219 GLU A O 1
ATOM 1567 N N . PRO A 1 220 ? 28.424 -6.999 22.393 1.00 52.91 220 PRO A N 1
ATOM 1568 C CA . PRO A 1 220 ? 28.982 -7.362 23.680 1.00 52.91 220 PRO A CA 1
ATOM 1569 C C . PRO A 1 220 ? 30.505 -7.340 23.555 1.00 52.91 220 PRO A C 1
ATOM 1571 O O . PRO A 1 220 ? 31.090 -8.110 22.794 1.00 52.91 220 PRO A O 1
ATOM 1574 N N . VAL A 1 221 ? 31.149 -6.438 24.300 1.00 55.56 221 VAL A N 1
ATOM 1575 C CA . VAL A 1 221 ? 32.606 -6.396 24.414 1.00 55.56 221 VAL A CA 1
ATOM 1576 C C . VAL A 1 221 ? 33.034 -7.764 24.925 1.00 55.56 221 VAL A C 1
ATOM 1578 O O . VAL A 1 221 ? 32.755 -8.114 26.072 1.00 55.56 221 VAL A O 1
ATOM 1581 N N . ALA A 1 222 ? 33.664 -8.560 24.059 1.00 51.12 222 ALA A N 1
ATOM 1582 C CA . ALA A 1 222 ? 34.246 -9.829 24.452 1.00 51.12 222 ALA A CA 1
ATOM 1583 C C . ALA A 1 222 ? 35.220 -9.539 25.596 1.00 51.12 222 ALA A C 1
ATOM 1585 O O . ALA A 1 222 ? 36.250 -8.889 25.399 1.00 51.12 222 ALA A O 1
ATOM 1586 N N . GLY A 1 223 ? 34.844 -9.959 26.807 1.00 45.09 223 GLY A N 1
ATOM 1587 C CA . GLY A 1 223 ? 35.683 -9.823 27.984 1.00 45.09 223 GLY A CA 1
ATOM 1588 C C . GLY A 1 223 ? 37.062 -10.378 27.662 1.00 45.09 223 GLY A C 1
ATOM 1589 O O . GLY A 1 223 ? 37.178 -11.440 27.049 1.00 45.09 223 GLY A O 1
ATOM 1590 N N . THR A 1 224 ? 38.097 -9.631 28.033 1.00 47.59 224 THR A N 1
ATOM 1591 C CA . THR A 1 224 ? 39.493 -10.056 27.976 1.00 47.59 224 THR A CA 1
ATOM 1592 C C . THR A 1 224 ? 39.639 -11.373 28.732 1.00 47.59 224 THR A C 1
ATOM 1594 O O . THR A 1 224 ? 39.836 -11.384 29.945 1.00 47.59 224 THR A O 1
ATOM 1597 N N . ALA A 1 225 ? 39.482 -12.487 28.019 1.00 47.66 225 ALA A N 1
ATOM 1598 C CA . ALA A 1 225 ? 39.824 -13.800 28.516 1.00 47.66 225 ALA A CA 1
ATOM 1599 C C . ALA A 1 225 ? 41.342 -13.817 28.676 1.00 47.66 225 ALA A C 1
ATOM 1601 O O . ALA A 1 225 ? 42.089 -13.652 27.709 1.00 47.66 225 ALA A O 1
ATOM 1602 N N . ASP A 1 226 ? 41.753 -13.946 29.930 1.00 49.16 226 ASP A N 1
ATOM 1603 C CA . ASP A 1 226 ? 43.118 -14.127 30.387 1.00 49.16 226 ASP A CA 1
ATOM 1604 C C . ASP A 1 226 ? 43.807 -15.187 29.511 1.00 49.16 226 ASP A C 1
ATOM 1606 O O . ASP A 1 226 ? 43.444 -16.367 29.520 1.00 49.16 226 ASP A O 1
ATOM 1610 N N . ARG A 1 227 ? 44.737 -14.753 28.653 1.00 45.00 227 ARG A N 1
ATOM 1611 C CA . ARG A 1 227 ? 45.537 -15.666 27.833 1.00 45.00 227 ARG A CA 1
ATOM 1612 C C . ARG A 1 227 ? 46.561 -16.310 28.770 1.00 45.00 227 ARG A C 1
ATOM 1614 O O . ARG A 1 227 ? 47.387 -15.574 29.311 1.00 45.00 227 ARG A O 1
ATOM 1621 N N . PRO A 1 228 ? 46.566 -17.640 28.957 1.00 46.94 228 PRO A N 1
ATOM 1622 C CA . PRO A 1 228 ? 47.585 -18.271 29.777 1.00 46.94 228 PRO A CA 1
ATOM 1623 C C . PRO A 1 228 ? 48.958 -18.048 29.133 1.00 46.94 228 PRO A C 1
ATOM 1625 O O . PRO A 1 228 ? 49.139 -18.246 27.932 1.00 46.94 228 PRO A O 1
ATOM 1628 N N . VAL A 1 229 ? 49.903 -17.588 29.951 1.00 48.69 229 VAL A N 1
ATOM 1629 C CA . VAL A 1 229 ? 51.313 -17.382 29.606 1.00 48.69 229 VAL A CA 1
ATOM 1630 C C . VAL A 1 229 ? 51.904 -18.691 29.075 1.00 48.69 229 VAL A C 1
ATOM 1632 O O . VAL A 1 229 ? 51.859 -19.712 29.762 1.00 48.69 229 VAL A O 1
ATOM 1635 N N . ASP A 1 230 ? 52.464 -18.650 27.863 1.00 47.06 230 ASP A N 1
ATOM 1636 C CA . ASP A 1 230 ? 53.198 -19.759 27.247 1.00 47.06 230 ASP A CA 1
ATOM 1637 C C . ASP A 1 230 ? 54.302 -20.272 28.189 1.00 47.06 230 ASP A C 1
ATOM 1639 O O . ASP A 1 230 ? 55.214 -19.536 28.577 1.00 47.06 230 ASP A O 1
ATOM 1643 N N . GLN A 1 231 ? 54.243 -21.560 28.538 1.00 50.25 231 GLN A N 1
ATOM 1644 C CA . GLN A 1 231 ? 55.382 -22.272 29.116 1.00 50.25 231 GLN A CA 1
ATOM 1645 C C . GLN A 1 231 ? 56.422 -22.551 28.018 1.00 50.25 231 GLN A C 1
ATOM 1647 O O . GLN A 1 231 ? 56.056 -22.975 26.921 1.00 50.25 231 GLN A O 1
ATOM 1652 N N . PRO A 1 232 ? 57.729 -22.381 28.289 1.00 41.06 232 PRO A N 1
ATOM 1653 C CA . PRO A 1 232 ? 58.756 -22.608 27.283 1.00 41.06 232 PRO A CA 1
ATOM 1654 C C . PRO A 1 232 ? 58.900 -24.108 26.992 1.00 41.06 232 PRO A C 1
ATOM 1656 O O . PRO A 1 232 ? 59.209 -24.907 27.878 1.00 41.06 232 PRO A O 1
ATOM 1659 N N . VAL A 1 233 ? 58.706 -24.487 25.727 1.00 49.44 233 VAL A N 1
ATOM 1660 C CA . VAL A 1 233 ? 58.962 -25.845 25.231 1.00 49.44 233 VAL A CA 1
ATOM 1661 C C . VAL A 1 233 ? 60.471 -26.094 25.205 1.00 49.44 233 VAL A C 1
ATOM 1663 O O . VAL A 1 233 ? 61.241 -25.348 24.600 1.00 49.44 233 VAL A O 1
ATOM 1666 N N . GLY A 1 234 ? 60.881 -27.154 25.901 1.00 41.75 234 GLY A N 1
ATOM 1667 C CA . GLY A 1 234 ? 62.264 -27.582 26.054 1.00 41.75 234 GLY A CA 1
ATOM 1668 C C . GLY A 1 234 ? 62.961 -27.935 24.738 1.00 41.75 234 GLY A C 1
ATOM 1669 O O . GLY A 1 234 ? 62.370 -28.448 23.790 1.00 41.75 234 GLY A O 1
ATOM 1670 N N . ALA A 1 235 ? 64.263 -27.668 24.728 1.00 48.09 235 ALA A N 1
ATOM 1671 C CA . ALA A 1 235 ? 65.185 -27.941 23.640 1.00 48.09 235 ALA A CA 1
ATOM 1672 C C . ALA A 1 235 ? 65.295 -29.440 23.302 1.00 48.09 235 ALA A C 1
ATOM 1674 O O . ALA A 1 235 ? 65.513 -30.269 24.185 1.00 48.09 235 ALA A O 1
ATOM 1675 N N . ALA A 1 236 ? 65.298 -29.761 22.005 1.00 43.59 236 ALA A N 1
ATOM 1676 C CA . ALA A 1 236 ? 65.852 -31.005 21.479 1.00 43.59 236 ALA A CA 1
ATOM 1677 C C . ALA A 1 236 ? 66.798 -30.705 20.302 1.00 43.59 236 ALA A C 1
ATOM 1679 O O . ALA A 1 236 ? 66.498 -29.912 19.414 1.00 43.59 236 ALA A O 1
ATOM 1680 N N . ARG A 1 237 ? 67.986 -31.311 20.386 1.00 42.84 237 ARG A N 1
ATOM 1681 C CA . ARG A 1 237 ? 69.198 -31.122 19.571 1.00 42.84 237 ARG A CA 1
ATOM 1682 C C . ARG A 1 237 ? 69.121 -31.761 18.169 1.00 42.84 237 ARG A C 1
ATOM 1684 O O . ARG A 1 237 ? 68.286 -32.635 17.955 1.00 42.84 237 ARG A O 1
ATOM 1691 N N . PRO A 1 238 ? 70.031 -31.373 17.249 1.00 50.75 238 PRO A N 1
ATOM 1692 C CA . PRO A 1 238 ? 69.936 -31.676 15.823 1.00 50.75 238 PRO A CA 1
ATOM 1693 C C . PRO A 1 238 ? 70.541 -33.035 15.437 1.00 50.75 238 PRO A C 1
ATOM 1695 O O . PRO A 1 238 ? 71.393 -33.581 16.147 1.00 50.75 238 PRO A O 1
ATOM 1698 N N . ARG A 1 239 ? 70.150 -33.514 14.253 1.00 42.88 239 ARG A N 1
ATOM 1699 C CA . ARG A 1 239 ? 71.001 -34.286 13.341 1.00 42.88 239 ARG A CA 1
ATOM 1700 C C . ARG A 1 239 ? 71.007 -33.599 11.986 1.00 42.88 239 ARG A C 1
ATOM 1702 O O . ARG A 1 239 ? 69.930 -33.086 11.614 1.00 42.88 239 ARG A O 1
#

Secondary structure (DSSP, 8-state):
------SHHHHHHHHHHHHHHHHHHHHHHHHHHHHHHHHHHHHHTSTTEEE-S---SSEEEEEE-TTS-GGG---HHHHHHHHHHTT---EEE--EE-TTS-EE--EEEEE--TTGGGGHHHHHHHHHHHHHHTTTPPPPP-HHHHHHHHHGGGTSPPPHHHHHHHHHHHHT--TT--GGG-S-S--HHHHHHHHHS-HHHHHHHHHHHHHHHTSPP---------PPPPPPPPP----

Sequence (239 aa):
MSGSRSAAPLAAAWAVAQALGVDGYTALTARCVRATRALRDAVDGIEGLRVVGAPAGPLLAVTTDEDVAPSRRVDPHLWADAVRSRGWVLQPQPGLAQDDGTRLPHTTHLTVTPVTETRVDALVAALVEGADEVRGATRPDTSAVLGALTGLAGGSAPSSDDVWAALRAVLGAPEDGSAGSVVPSRMAPLMAIMESLPAAAAERLLVELLARVAEPVAEPVAGTADRPVDQPVGAARPR

Mean predicted aligned error: 10.18 Å

Nearest PDB structures (foldseek):
  6eei-assembly1_B  TM=7.805E-01  e=3.545E-03  Arabidopsis thaliana
  4rit-assembly1_A  TM=7.325E-01  e=2.266E-03  Sphaerobacter thermophilus DSM 20745
  4rj0-assembly2_C  TM=7.334E-01  e=2.026E-03  Sphaerobacter thermophilus DSM 20745
  6eew-assembly2_C  TM=6.743E-01  e=4.433E-03  Catharanthus roseus
  6eew-assembly1_A  TM=6.775E-01  e=6.558E-03  Catharanthus roseus